Protein AF-B8LUZ5-F1 (afdb_monomer_lite)

Sequence (227 aa):
MQQPWCLMHSLAQWGSGDKDKSSMNMGIAVRMAGILRLHREETYSLPPDATTDKIVEAETARRTFWVLETEDNLHSSHASPVAFGADDITTLLPCEESDFAFGRIPSSRAALPGTKAAKLWPELTSLPSRSLFATLLQAHSLWGSVARKAWRADFCSEGPPPWDPDSTYAKMCQILTQWERDTPASHRWSVWNMRGHSAEQVHAAYLSVVMVTRLSHIVIRRVYLEE

Foldseek 3Di:
DPQVVLVVVLVVVVVVPPVVVSVVSLVVLLVVLVVLVLLAQVSLDDDPPDDLVSLLVSLSSNLSVLVSQLVLLVPDDPPDDRSDQLASRQRFFHAAPVCNVRSHDDPATAHAPSHNNCVVPVVRPLDLRYYLRSLLSNLSVLLSVLVNLLPDPCLQPPFDDCPPCPRPLVVSVVVLVVSQVSHHPLLHDDPVSLVVCVVVVNNVSSVSSVVSSVVSVVSSVVSVDDD

pLDDT: mean 84.51, std 15.33, range [32.69, 97.44]

Secondary structure (DSSP, 8-state):
--HHHHHHHHHHHHTTT-HHHHHHHHHHHHHHHHHTTTT-GGGG---TT--HHHHHHHHHHHHHHHHHHHHHHHH--TTS--SS-GGG--PPPP--HHHHHTTPPPS-----TTSHHHHH-GGGTT-TT--HHHHHHHHHHHHHHHHHHHT-THHHHSSPPTTSTTSHHHHHHHHHHHHHHHS-TTTS--HHHHHHHHHTT-HHHHHHHHHHHHHHHHHHHHTT---

Structure (mmCIF, N/CA/C/O backbone):
data_AF-B8LUZ5-F1
#
_entry.id   AF-B8LUZ5-F1
#
loop_
_atom_site.group_PDB
_atom_site.id
_atom_site.type_symbol
_atom_site.label_atom_id
_atom_site.label_alt_id
_atom_site.label_comp_id
_atom_site.label_asym_id
_atom_site.label_entity_id
_atom_site.label_seq_id
_atom_site.pdbx_PDB_ins_code
_atom_site.Cartn_x
_atom_site.Cartn_y
_atom_site.Cartn_z
_atom_site.occupancy
_atom_site.B_iso_or_equiv
_atom_site.auth_seq_id
_atom_site.auth_comp_id
_atom_site.auth_asym_id
_atom_site.auth_atom_id
_atom_site.pdbx_PDB_model_num
ATOM 1 N N . MET A 1 1 ? -6.664 11.359 20.933 1.00 36.72 1 MET A N 1
ATOM 2 C CA . MET A 1 1 ? -7.393 12.139 19.901 1.00 36.72 1 MET A CA 1
ATOM 3 C C . MET A 1 1 ? -6.504 13.103 19.074 1.00 36.72 1 MET A C 1
ATOM 5 O O . MET A 1 1 ? -7.043 13.984 18.423 1.00 36.72 1 MET A O 1
ATOM 9 N N . GLN A 1 2 ? -5.166 12.937 19.026 1.00 32.69 2 GLN A N 1
ATOM 10 C CA . GLN A 1 2 ? -4.247 13.853 18.304 1.00 32.69 2 GLN A CA 1
ATOM 11 C C . GLN A 1 2 ? -3.636 13.252 17.015 1.00 32.69 2 GLN A C 1
ATOM 13 O O . GLN A 1 2 ? -3.021 13.968 16.233 1.00 32.69 2 GLN A O 1
ATOM 18 N N . GLN A 1 3 ? -3.774 11.942 16.783 1.00 40.09 3 GLN A N 1
ATOM 19 C CA . GLN A 1 3 ? -3.023 11.234 15.733 1.00 40.09 3 GLN A CA 1
ATOM 20 C C . GLN A 1 3 ? -3.532 11.410 14.285 1.00 40.09 3 GLN A C 1
ATOM 22 O O . GLN A 1 3 ? -2.686 11.501 13.398 1.00 40.09 3 GLN A O 1
ATOM 27 N N . PRO A 1 4 ? -4.845 11.548 13.996 1.00 48.44 4 PRO A N 1
ATOM 28 C CA . PRO A 1 4 ? -5.310 11.723 12.611 1.00 48.44 4 PRO A CA 1
ATOM 29 C C . PRO A 1 4 ? -4.969 13.102 12.023 1.00 48.44 4 PRO A C 1
ATOM 31 O O . PRO A 1 4 ? -4.817 13.256 10.813 1.00 48.44 4 PRO A O 1
ATOM 34 N N . TRP A 1 5 ? -4.832 14.118 12.882 1.00 40.44 5 TRP A N 1
ATOM 35 C CA . TRP A 1 5 ? -4.661 15.510 12.463 1.00 40.44 5 TRP A CA 1
ATOM 36 C C . TRP A 1 5 ? -3.298 15.788 11.832 1.00 40.44 5 TRP A C 1
ATOM 38 O O . TRP A 1 5 ? -3.235 16.521 10.852 1.00 40.44 5 TRP A O 1
ATOM 48 N N . CYS A 1 6 ? -2.214 15.194 12.337 1.00 42.75 6 CYS A N 1
ATOM 49 C CA . CYS A 1 6 ? -0.875 15.435 11.789 1.00 42.75 6 CYS A CA 1
ATOM 50 C C . CYS A 1 6 ? -0.725 14.908 10.354 1.00 42.75 6 CYS A C 1
ATOM 52 O O . CYS A 1 6 ? -0.088 15.567 9.540 1.00 42.75 6 CYS A O 1
ATOM 54 N N . LEU A 1 7 ? -1.354 13.772 10.038 1.00 49.50 7 LEU A N 1
ATOM 55 C CA . LEU A 1 7 ? -1.340 13.173 8.700 1.00 49.50 7 LEU A CA 1
ATOM 56 C C . LEU A 1 7 ? -2.189 13.948 7.694 1.00 49.50 7 LEU A C 1
ATOM 58 O O . LEU A 1 7 ? -1.768 14.201 6.570 1.00 49.50 7 LEU A O 1
ATOM 62 N N . MET A 1 8 ? -3.393 14.352 8.099 1.00 48.47 8 MET A N 1
ATOM 63 C CA . MET A 1 8 ? -4.262 15.132 7.224 1.00 48.47 8 MET A CA 1
ATOM 64 C C . MET A 1 8 ? -3.676 16.532 6.981 1.00 48.47 8 MET A C 1
ATOM 66 O O . MET A 1 8 ? -3.788 17.067 5.883 1.00 48.47 8 MET A O 1
ATOM 70 N N . HIS A 1 9 ? -2.978 17.094 7.973 1.00 41.16 9 HIS A N 1
ATOM 71 C CA . HIS A 1 9 ? -2.262 18.360 7.846 1.00 41.16 9 HIS A CA 1
ATOM 72 C C . HIS A 1 9 ? -1.008 18.234 6.961 1.00 41.16 9 HIS A C 1
ATOM 74 O O . HIS A 1 9 ? -0.769 19.124 6.148 1.00 41.16 9 HIS A O 1
ATOM 80 N N . SER A 1 10 ? -0.234 17.144 7.048 1.00 44.72 10 SER A N 1
ATOM 81 C CA . SER A 1 10 ? 0.933 16.933 6.175 1.00 44.72 10 SER A CA 1
ATOM 82 C C . SER A 1 10 ? 0.535 16.683 4.715 1.00 44.72 10 SER A C 1
ATOM 84 O O . SER A 1 10 ? 1.142 17.270 3.819 1.00 44.72 10 SER A O 1
ATOM 86 N N . LEU A 1 11 ? -0.529 15.908 4.470 1.00 48.84 11 LEU A N 1
ATOM 87 C CA . LEU A 1 11 ? -1.098 15.694 3.131 1.00 48.84 11 LEU A CA 1
ATOM 88 C C . LEU A 1 11 ? -1.734 16.975 2.558 1.00 48.84 11 LEU A C 1
ATOM 90 O O . LEU A 1 11 ? -1.553 17.281 1.380 1.00 48.84 11 LEU A O 1
ATOM 94 N N . ALA A 1 12 ? -2.427 17.773 3.380 1.00 51.03 12 ALA A N 1
ATOM 95 C CA . ALA A 1 12 ? -2.984 19.059 2.950 1.00 51.03 12 ALA A CA 1
ATOM 96 C C . ALA A 1 12 ? -1.893 20.100 2.636 1.00 51.03 12 ALA A C 1
ATOM 98 O O . ALA A 1 12 ? -2.014 20.852 1.670 1.00 51.03 12 ALA A O 1
ATOM 99 N N . GLN A 1 13 ? -0.802 20.125 3.410 1.00 48.28 13 GLN A N 1
ATOM 100 C CA . GLN A 1 13 ? 0.350 20.990 3.138 1.00 48.28 13 GLN A CA 1
ATOM 101 C C . GLN A 1 13 ? 1.126 20.559 1.889 1.00 48.28 13 GLN A C 1
ATOM 103 O O . GLN A 1 13 ? 1.643 21.418 1.177 1.00 48.28 13 GLN A O 1
ATOM 108 N N . TRP A 1 14 ? 1.161 19.265 1.565 1.00 44.88 14 TRP A N 1
ATOM 109 C CA . TRP A 1 14 ? 1.764 18.770 0.324 1.00 44.88 14 TRP A CA 1
ATOM 110 C C . TRP A 1 14 ? 1.067 19.339 -0.924 1.00 44.88 14 TRP A C 1
ATOM 112 O O . TRP A 1 14 ? 1.736 19.774 -1.862 1.00 44.88 14 TRP A O 1
ATOM 122 N N . GLY A 1 15 ? -0.262 19.488 -0.883 1.00 50.34 15 GLY A N 1
ATOM 123 C CA . GLY A 1 15 ? -1.032 20.168 -1.932 1.00 50.34 15 GLY A CA 1
ATOM 124 C C . GLY A 1 15 ? -0.708 21.661 -2.108 1.00 50.34 15 GLY A C 1
ATOM 125 O O . GLY A 1 15 ? -1.009 22.225 -3.157 1.00 50.34 15 GLY A O 1
ATOM 126 N N . SER A 1 16 ? -0.071 22.302 -1.117 1.00 52.81 16 SER A N 1
ATOM 127 C CA . SER A 1 16 ? 0.283 23.733 -1.150 1.00 52.81 16 SER A CA 1
ATOM 128 C C . SER A 1 16 ? 1.673 24.054 -1.723 1.00 52.81 16 SER A C 1
ATOM 130 O O . SER A 1 16 ? 2.003 25.227 -1.874 1.00 52.81 16 SER A O 1
ATOM 132 N N . GLY A 1 17 ? 2.478 23.046 -2.090 1.00 54.00 17 GLY A N 1
ATOM 133 C CA . GLY A 1 17 ? 3.734 23.247 -2.832 1.00 54.00 17 GLY A CA 1
ATOM 134 C C . GLY A 1 17 ? 4.985 23.583 -2.004 1.00 54.00 17 GLY A C 1
ATOM 135 O O . GLY A 1 17 ? 6.039 23.829 -2.590 1.00 54.00 17 GLY A O 1
ATOM 136 N N . ASP A 1 18 ? 4.922 23.547 -0.669 1.00 65.06 18 ASP A N 1
ATOM 137 C CA . ASP A 1 18 ? 6.079 23.778 0.213 1.00 65.06 18 ASP A CA 1
ATOM 138 C C . ASP A 1 18 ? 6.797 22.451 0.538 1.00 65.06 18 ASP A C 1
ATOM 140 O O . ASP A 1 18 ? 6.554 21.799 1.561 1.00 65.06 18 ASP A O 1
ATOM 144 N N . LYS A 1 19 ? 7.644 22.009 -0.401 1.00 66.75 19 LYS A N 1
ATOM 145 C CA . LYS A 1 19 ? 8.316 20.695 -0.367 1.00 66.75 19 LYS A CA 1
ATOM 146 C C . LYS A 1 19 ? 9.207 20.506 0.866 1.00 66.75 19 LYS A C 1
ATOM 148 O O . LYS A 1 19 ? 9.240 19.407 1.418 1.00 66.75 19 LYS A O 1
ATOM 153 N N . ASP A 1 20 ? 9.876 21.560 1.327 1.00 70.69 20 ASP A N 1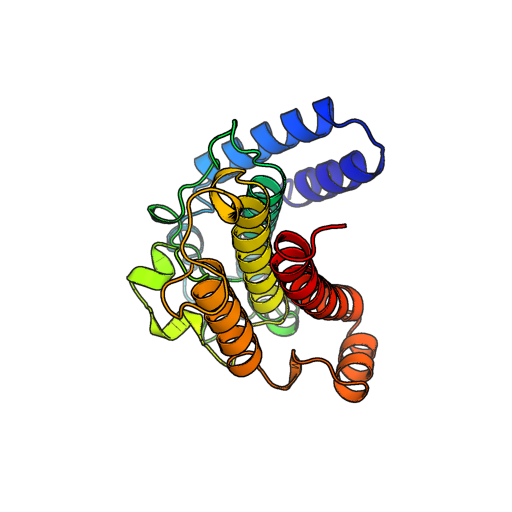
ATOM 154 C CA . ASP A 1 20 ? 10.823 21.477 2.445 1.00 70.69 20 ASP A CA 1
ATOM 155 C C . ASP A 1 20 ? 10.097 21.289 3.782 1.00 70.69 20 ASP A C 1
ATOM 157 O O . ASP A 1 20 ? 10.459 20.418 4.579 1.00 70.69 20 ASP A O 1
ATOM 161 N N . LYS A 1 21 ? 9.010 22.039 4.014 1.00 72.38 21 LYS A N 1
ATOM 162 C CA . LYS A 1 21 ? 8.180 21.856 5.217 1.00 72.38 21 LYS A CA 1
ATOM 163 C C . LYS A 1 21 ? 7.475 20.506 5.226 1.00 72.38 21 LYS A C 1
ATOM 165 O O . LYS A 1 21 ? 7.407 19.865 6.274 1.00 72.38 21 LYS A O 1
ATOM 170 N N . SER A 1 22 ? 6.974 20.068 4.071 1.00 70.25 22 SER A N 1
ATOM 171 C CA . SER A 1 22 ? 6.341 18.755 3.923 1.00 70.25 22 SER A CA 1
ATOM 172 C C . SER A 1 22 ? 7.321 17.624 4.263 1.00 70.25 22 SER A C 1
ATOM 174 O O . SER A 1 22 ? 6.986 16.751 5.064 1.00 70.25 22 SER A O 1
ATOM 176 N N . SER A 1 23 ? 8.560 17.701 3.764 1.00 74.75 23 SER A N 1
ATOM 177 C CA . SER A 1 23 ? 9.625 16.735 4.065 1.00 74.75 23 SER A CA 1
ATOM 178 C C . SER A 1 23 ? 9.981 16.694 5.558 1.00 74.75 23 SER A C 1
ATOM 180 O O . SER A 1 23 ? 10.023 15.623 6.165 1.00 74.75 23 SER A O 1
ATOM 182 N N . MET A 1 24 ? 10.146 17.856 6.201 1.00 81.12 24 MET A N 1
ATOM 183 C CA . MET A 1 24 ? 10.424 17.925 7.641 1.00 81.12 24 MET A CA 1
ATOM 184 C C . MET A 1 24 ? 9.283 17.327 8.480 1.00 81.12 24 MET A C 1
ATOM 186 O O . MET A 1 24 ? 9.530 16.541 9.398 1.00 81.12 24 MET A O 1
ATOM 190 N N . ASN A 1 25 ? 8.032 17.664 8.154 1.00 80.06 25 ASN A N 1
ATOM 191 C CA . ASN A 1 25 ? 6.859 17.141 8.855 1.00 80.06 25 ASN A CA 1
ATOM 192 C C . ASN A 1 25 ? 6.706 15.627 8.660 1.00 80.06 25 ASN A C 1
ATOM 194 O O . ASN A 1 25 ? 6.363 14.926 9.615 1.00 80.06 25 ASN A O 1
ATOM 198 N N . MET A 1 26 ? 7.022 15.115 7.466 1.00 82.81 26 MET A N 1
ATOM 199 C CA . MET A 1 26 ? 7.084 13.677 7.207 1.00 82.81 26 MET A CA 1
ATOM 200 C C . MET A 1 26 ? 8.129 13.003 8.104 1.00 82.81 26 MET A C 1
ATOM 202 O O . MET A 1 26 ? 7.809 12.033 8.788 1.00 82.81 26 MET A O 1
ATOM 206 N N . GLY A 1 27 ? 9.338 13.567 8.201 1.00 84.06 27 GLY A N 1
ATOM 207 C CA . GLY A 1 27 ? 10.393 13.049 9.078 1.00 84.06 27 GLY A CA 1
ATOM 208 C C . GLY A 1 27 ? 9.975 12.967 10.553 1.00 84.06 27 GLY A C 1
ATOM 209 O O . GLY A 1 27 ? 10.245 11.968 11.226 1.00 84.06 27 GLY A O 1
ATOM 210 N N . ILE A 1 28 ? 9.254 13.976 11.058 1.00 86.81 28 ILE A N 1
ATOM 211 C CA . ILE A 1 28 ? 8.700 13.966 12.424 1.00 86.81 28 ILE A CA 1
ATOM 212 C C . ILE A 1 28 ? 7.657 12.851 12.579 1.00 86.81 28 ILE A C 1
ATOM 214 O O . ILE A 1 28 ? 7.726 12.073 13.535 1.00 86.81 28 ILE A O 1
ATOM 218 N N . ALA A 1 29 ? 6.708 12.749 11.645 1.00 86.50 29 ALA A N 1
ATOM 219 C CA . ALA A 1 29 ? 5.634 11.759 11.699 1.00 86.50 29 ALA A CA 1
ATOM 220 C C . ALA A 1 29 ? 6.173 10.320 11.649 1.00 86.50 29 ALA A C 1
ATOM 222 O O . ALA A 1 29 ? 5.778 9.471 12.450 1.00 86.50 29 ALA A O 1
ATOM 223 N N . VAL A 1 30 ? 7.143 10.068 10.773 1.00 88.31 30 VAL A N 1
ATOM 224 C CA . VAL A 1 30 ? 7.863 8.798 10.664 1.00 88.31 30 VAL A CA 1
ATOM 225 C C . VAL A 1 30 ? 8.588 8.458 11.969 1.00 88.31 30 VAL A C 1
ATOM 227 O O . VAL A 1 30 ? 8.460 7.345 12.489 1.00 88.31 30 VAL A O 1
ATOM 230 N N . ARG A 1 31 ? 9.303 9.422 12.568 1.00 89.94 31 ARG A N 1
ATOM 231 C CA . ARG A 1 31 ? 9.991 9.203 13.849 1.00 89.94 31 ARG A CA 1
ATOM 232 C C . ARG A 1 31 ? 9.007 8.874 14.971 1.00 89.94 31 ARG A C 1
ATOM 234 O O . ARG A 1 31 ? 9.272 7.966 15.762 1.00 89.94 31 ARG A O 1
ATOM 241 N N . MET A 1 32 ? 7.870 9.566 15.023 1.00 92.25 32 MET A N 1
ATOM 242 C CA . MET A 1 32 ? 6.788 9.273 15.965 1.00 92.25 32 MET A CA 1
ATOM 243 C C . MET A 1 32 ? 6.225 7.863 15.766 1.00 92.25 32 MET A C 1
ATOM 245 O O . MET A 1 32 ? 6.081 7.131 16.744 1.00 92.25 32 MET A O 1
ATOM 249 N N . ALA A 1 33 ? 5.964 7.448 14.523 1.00 92.25 33 ALA A N 1
ATOM 250 C CA . ALA A 1 33 ? 5.490 6.099 14.212 1.00 92.25 33 ALA A CA 1
ATOM 251 C C . ALA A 1 33 ? 6.482 5.016 14.676 1.00 92.25 33 ALA A C 1
ATOM 253 O O . ALA A 1 33 ? 6.072 3.963 15.172 1.00 92.25 33 ALA A O 1
ATOM 254 N N . GLY A 1 34 ? 7.787 5.292 14.585 1.00 91.19 34 GLY A N 1
ATOM 255 C CA . GLY A 1 34 ? 8.841 4.425 15.112 1.00 91.19 34 GLY A CA 1
ATOM 256 C C . GLY A 1 34 ? 8.815 4.309 16.638 1.00 91.19 34 GLY A C 1
ATOM 257 O O . GLY A 1 34 ? 8.857 3.197 17.164 1.00 91.19 34 GLY A O 1
ATOM 258 N N . ILE A 1 35 ? 8.681 5.436 17.349 1.00 92.19 35 ILE A N 1
ATOM 259 C CA . ILE A 1 35 ? 8.573 5.477 18.822 1.00 92.19 35 ILE A CA 1
ATOM 260 C C . ILE A 1 35 ? 7.326 4.723 19.300 1.00 92.19 35 ILE A C 1
ATOM 262 O O . ILE A 1 35 ? 7.399 3.948 20.251 1.00 92.19 35 ILE A O 1
ATOM 266 N N . LEU A 1 36 ? 6.204 4.905 18.603 1.00 93.00 36 LEU A N 1
ATOM 267 C CA . LEU A 1 36 ? 4.936 4.224 18.869 1.00 93.00 36 LEU A CA 1
ATOM 268 C C . LEU A 1 36 ? 4.912 2.766 18.386 1.00 93.00 36 LEU A C 1
ATOM 270 O O . LEU A 1 36 ? 3.929 2.070 18.612 1.00 93.00 36 LEU A O 1
ATOM 274 N N . ARG A 1 37 ? 5.981 2.295 17.727 1.00 95.06 37 ARG A N 1
ATOM 275 C CA . ARG A 1 37 ? 6.119 0.934 17.185 1.00 95.06 37 ARG A CA 1
ATOM 276 C C . ARG A 1 37 ? 4.979 0.523 16.248 1.00 95.06 37 ARG A C 1
ATOM 278 O O . ARG A 1 37 ? 4.605 -0.646 16.205 1.00 95.06 37 ARG A O 1
ATOM 285 N N . LEU A 1 38 ? 4.467 1.457 15.448 1.00 95.44 38 LEU A N 1
ATOM 286 C CA . LEU A 1 38 ? 3.366 1.181 14.512 1.00 95.44 38 LEU A CA 1
ATOM 287 C C . LEU A 1 38 ? 3.756 0.211 13.375 1.00 95.44 38 LEU A C 1
ATOM 289 O O . LEU A 1 38 ? 2.902 -0.391 12.739 1.00 95.44 38 LEU A O 1
ATOM 293 N N . HIS A 1 39 ? 5.054 0.003 13.146 1.00 95.38 39 HIS A N 1
ATOM 294 C CA . HIS A 1 39 ? 5.583 -1.002 12.214 1.00 95.38 39 HIS A CA 1
ATOM 295 C C . HIS A 1 39 ? 5.500 -2.448 12.743 1.00 95.38 39 HIS A C 1
ATOM 297 O O . HIS A 1 39 ? 5.849 -3.383 12.015 1.00 95.38 39 HIS A O 1
ATOM 303 N N . ARG A 1 40 ? 5.068 -2.646 14.000 1.00 96.00 40 ARG A N 1
ATOM 304 C CA . ARG A 1 40 ? 4.940 -3.965 14.627 1.00 96.00 40 ARG A CA 1
ATOM 305 C C . ARG A 1 40 ? 3.485 -4.380 14.785 1.00 96.00 40 ARG A C 1
ATOM 307 O O . ARG A 1 40 ? 2.710 -3.662 15.411 1.00 96.00 40 ARG A O 1
ATOM 314 N N . GLU A 1 41 ? 3.157 -5.594 14.343 1.00 95.75 41 GLU A N 1
ATOM 315 C CA . GLU A 1 41 ? 1.806 -6.158 14.498 1.00 95.75 41 GLU A CA 1
ATOM 316 C C . GLU A 1 41 ? 1.390 -6.285 15.970 1.00 95.75 41 GLU A C 1
ATOM 318 O O . GLU A 1 41 ? 0.234 -6.063 16.317 1.00 95.75 41 GLU A O 1
ATOM 323 N N . GLU A 1 42 ? 2.360 -6.567 16.844 1.00 94.56 42 GLU A N 1
ATOM 324 C CA . GLU A 1 42 ? 2.200 -6.700 18.297 1.00 94.56 42 GLU A CA 1
ATOM 325 C C . GLU A 1 42 ? 1.463 -5.500 18.915 1.00 94.56 42 GLU A C 1
ATOM 327 O O . GLU A 1 42 ? 0.636 -5.671 19.810 1.00 94.56 42 GLU A O 1
ATOM 332 N N . THR A 1 43 ? 1.727 -4.297 18.396 1.00 93.69 43 THR A N 1
ATOM 333 C CA . THR A 1 43 ? 1.161 -3.020 18.852 1.00 93.69 43 THR A CA 1
ATOM 334 C C . THR A 1 43 ? -0.358 -2.957 18.690 1.00 93.69 43 THR A C 1
ATOM 336 O O . THR A 1 43 ? -1.023 -2.221 19.415 1.00 93.69 43 THR A O 1
ATOM 339 N N . TYR A 1 44 ? -0.921 -3.743 17.771 1.00 94.31 44 TYR A N 1
ATOM 340 C CA . TYR A 1 44 ? -2.354 -3.780 17.478 1.00 94.31 44 TYR A CA 1
ATOM 341 C C . TYR A 1 44 ? -3.081 -4.929 18.185 1.00 94.31 44 TYR A C 1
ATOM 343 O O . TYR A 1 44 ? -4.255 -5.175 17.903 1.00 94.31 44 TYR A O 1
ATOM 351 N N . SER A 1 45 ? -2.401 -5.639 19.089 1.00 92.06 45 SER A N 1
ATOM 352 C CA . SER A 1 45 ? -3.000 -6.730 19.856 1.00 92.06 45 SER A CA 1
ATOM 353 C C . SER A 1 45 ? -3.977 -6.158 20.876 1.00 92.06 45 SER A C 1
ATOM 355 O O . SER A 1 45 ? -3.584 -5.501 21.840 1.00 92.06 45 SER A O 1
ATOM 357 N N . LEU A 1 46 ? -5.263 -6.407 20.655 1.00 91.00 46 LEU A N 1
ATOM 358 C CA . LEU A 1 46 ? -6.337 -5.971 21.536 1.00 91.00 46 LEU A CA 1
ATOM 359 C C . LEU A 1 46 ? -6.844 -7.146 22.379 1.00 91.00 46 LEU A C 1
ATOM 361 O O . LEU A 1 46 ? -6.840 -8.285 21.904 1.00 91.00 46 LEU A O 1
ATOM 365 N N . PRO A 1 47 ? -7.287 -6.896 23.623 1.00 90.12 47 PRO A N 1
ATOM 366 C CA . PRO A 1 47 ? -7.916 -7.933 24.424 1.00 90.12 47 PRO A CA 1
ATOM 367 C C . PRO A 1 47 ? -9.267 -8.352 23.804 1.00 90.12 47 PRO A C 1
ATOM 369 O O . PRO A 1 47 ? -9.877 -7.562 23.077 1.00 90.12 47 PRO A O 1
ATOM 372 N N . PRO A 1 48 ? -9.759 -9.575 24.078 1.00 85.00 48 PRO A N 1
ATOM 373 C CA . PRO A 1 48 ? -10.988 -10.094 23.465 1.00 85.00 48 PRO A CA 1
ATOM 374 C C . PRO A 1 48 ? -12.249 -9.261 23.749 1.00 85.00 48 PRO A C 1
ATOM 376 O O . PRO A 1 48 ? -13.215 -9.334 22.998 1.00 85.00 48 PRO A O 1
ATOM 379 N N . ASP A 1 49 ? -12.239 -8.481 24.828 1.00 89.19 49 ASP A N 1
ATOM 380 C CA . ASP A 1 49 ? -13.314 -7.602 25.296 1.00 89.19 49 ASP A CA 1
ATOM 381 C C . ASP A 1 49 ? -13.092 -6.125 24.918 1.00 89.19 49 ASP A C 1
ATOM 383 O O . ASP A 1 49 ? -13.717 -5.226 25.486 1.00 89.19 49 ASP A O 1
ATOM 387 N N . ALA A 1 50 ? -12.185 -5.847 23.975 1.00 90.88 50 ALA A N 1
ATOM 388 C CA . ALA A 1 50 ? -11.907 -4.489 23.535 1.00 90.88 50 ALA A CA 1
ATOM 389 C C . ALA A 1 50 ? -13.171 -3.789 23.015 1.00 90.88 50 ALA A C 1
ATOM 391 O O . ALA A 1 50 ? -13.939 -4.330 22.219 1.00 90.88 50 ALA A O 1
ATOM 392 N N . THR A 1 51 ? -13.359 -2.542 23.446 1.00 94.50 51 THR A N 1
ATOM 393 C CA . THR A 1 51 ? -14.455 -1.699 22.972 1.00 94.50 51 THR A CA 1
ATOM 394 C C . THR A 1 51 ? -14.283 -1.364 21.492 1.00 94.50 51 THR A C 1
ATOM 396 O O . THR A 1 51 ? -13.161 -1.273 20.989 1.00 94.50 51 THR A O 1
ATOM 399 N N . THR A 1 52 ? -15.398 -1.106 20.805 1.00 94.12 52 THR A N 1
ATOM 400 C CA . THR A 1 52 ? -15.417 -0.666 19.400 1.00 94.12 52 THR A CA 1
ATOM 401 C C . THR A 1 52 ? -14.479 0.520 19.163 1.00 94.12 52 THR A C 1
ATOM 403 O O . THR A 1 52 ? -13.704 0.499 18.212 1.00 94.12 52 THR A O 1
ATOM 406 N N . ASP A 1 53 ? -14.449 1.496 20.077 1.00 93.38 53 ASP A N 1
ATOM 407 C CA . ASP A 1 53 ? -13.557 2.660 19.984 1.00 93.38 53 ASP A CA 1
ATOM 408 C C . ASP A 1 53 ? -12.073 2.274 19.948 1.00 93.38 53 ASP A C 1
ATOM 410 O O . ASP A 1 53 ? -11.309 2.825 19.158 1.00 93.38 53 ASP A O 1
ATOM 414 N N . LYS A 1 54 ? -11.656 1.290 20.758 1.00 93.62 54 LYS A N 1
ATOM 415 C CA . LYS A 1 54 ? -10.267 0.804 20.768 1.00 93.62 54 LYS A CA 1
ATOM 416 C C . LYS A 1 54 ? -9.918 0.058 19.484 1.00 93.62 54 LYS A C 1
ATOM 418 O O . LYS A 1 54 ? -8.795 0.173 19.001 1.00 93.62 54 LYS A O 1
ATOM 423 N N . ILE A 1 55 ? -10.871 -0.689 18.923 1.00 94.75 55 ILE A N 1
ATOM 424 C CA . ILE A 1 55 ? -10.700 -1.385 17.640 1.00 94.75 55 ILE A CA 1
ATOM 425 C C . ILE A 1 55 ? -10.505 -0.363 16.514 1.00 94.75 55 ILE A C 1
ATOM 427 O O . ILE A 1 55 ? -9.562 -0.479 15.729 1.00 94.75 55 ILE A O 1
ATOM 431 N N . VAL A 1 56 ? -11.344 0.674 16.481 1.00 94.69 56 VAL A N 1
ATOM 432 C CA . VAL A 1 56 ? -11.245 1.772 15.510 1.00 94.69 56 VAL A CA 1
ATOM 433 C C . VAL A 1 56 ? -9.942 2.552 15.689 1.00 94.69 56 VAL A C 1
ATOM 435 O O . VAL A 1 56 ? -9.290 2.879 14.699 1.00 94.69 56 VAL A O 1
ATOM 438 N N . GLU A 1 57 ? -9.511 2.823 16.922 1.00 93.88 57 GLU A N 1
ATOM 439 C CA . GLU A 1 57 ? -8.245 3.514 17.195 1.00 93.88 57 GLU A CA 1
ATOM 440 C C . GLU A 1 57 ? -7.033 2.696 16.722 1.00 93.88 57 GLU A C 1
ATOM 442 O O . GLU A 1 57 ? -6.153 3.236 16.044 1.00 93.88 57 GLU A O 1
ATOM 447 N N . ALA A 1 58 ? -7.014 1.388 16.993 1.00 95.25 58 ALA A N 1
ATOM 448 C CA . ALA A 1 58 ? -5.961 0.494 16.519 1.00 95.25 58 ALA A CA 1
ATOM 449 C C . ALA A 1 58 ? -5.903 0.446 14.982 1.00 95.25 58 ALA A C 1
ATOM 451 O O . ALA A 1 58 ? -4.824 0.551 14.395 1.00 95.25 58 ALA A O 1
ATOM 452 N N . GLU A 1 59 ? -7.053 0.351 14.311 1.00 95.69 59 GLU A N 1
ATOM 453 C CA . GLU A 1 59 ? -7.109 0.376 12.846 1.00 95.69 59 GLU A CA 1
ATOM 454 C C . GLU A 1 59 ? -6.711 1.746 12.278 1.00 95.69 59 GLU A C 1
ATOM 456 O O . GLU A 1 59 ? -6.001 1.819 11.275 1.00 95.69 59 GLU A O 1
ATOM 461 N N . THR A 1 60 ? -7.078 2.838 12.949 1.00 95.19 60 THR A N 1
ATOM 462 C CA . THR A 1 60 ? -6.663 4.198 12.575 1.00 95.19 60 THR A CA 1
ATOM 463 C C . THR A 1 60 ? -5.143 4.336 12.626 1.00 95.19 60 THR A C 1
ATOM 465 O O . THR A 1 60 ? -4.537 4.857 11.687 1.00 95.19 60 THR A O 1
ATOM 468 N N . ALA A 1 61 ? -4.504 3.820 13.678 1.00 95.00 61 ALA A N 1
ATOM 469 C CA . ALA A 1 61 ? -3.049 3.790 13.802 1.00 95.00 61 ALA A CA 1
ATOM 470 C C . ALA A 1 61 ? -2.384 2.883 12.746 1.00 95.00 61 ALA A C 1
ATOM 472 O O . ALA A 1 61 ? -1.313 3.216 12.236 1.00 95.00 61 ALA A O 1
ATOM 473 N N . ARG A 1 62 ? -3.013 1.762 12.370 1.00 96.94 62 ARG A N 1
ATOM 474 C CA . ARG A 1 62 ? -2.532 0.868 11.298 1.00 96.94 62 ARG A CA 1
ATOM 475 C C . ARG A 1 62 ? -2.577 1.544 9.931 1.00 96.94 62 ARG A C 1
ATOM 477 O O . ARG A 1 62 ? -1.584 1.541 9.208 1.00 96.94 62 ARG A O 1
ATOM 484 N N . ARG A 1 63 ? -3.710 2.160 9.588 1.00 96.06 63 ARG A N 1
ATOM 485 C CA . ARG A 1 63 ? -3.887 2.934 8.349 1.00 96.06 63 ARG A CA 1
ATOM 486 C C . ARG A 1 63 ? -2.904 4.104 8.292 1.00 96.06 63 ARG A C 1
ATOM 488 O O . ARG A 1 63 ? -2.265 4.312 7.268 1.00 96.06 63 ARG A O 1
ATOM 495 N N . THR A 1 64 ? -2.718 4.795 9.417 1.00 93.62 64 THR A N 1
ATOM 496 C CA . THR A 1 64 ? -1.732 5.875 9.585 1.00 93.62 64 THR A CA 1
ATOM 497 C C . THR A 1 64 ? -0.319 5.412 9.242 1.00 93.62 64 THR A C 1
ATOM 499 O O . THR A 1 64 ? 0.359 6.058 8.448 1.00 93.62 64 THR A O 1
ATOM 502 N N . PHE A 1 65 ? 0.116 4.277 9.792 1.00 95.38 65 PHE A N 1
ATOM 503 C CA . PHE A 1 65 ? 1.430 3.717 9.489 1.00 95.38 65 PHE A CA 1
ATOM 504 C C . PHE A 1 65 ? 1.611 3.419 8.000 1.00 95.38 65 PHE A C 1
ATOM 506 O O . PHE A 1 65 ? 2.615 3.819 7.423 1.00 95.38 65 PHE A O 1
ATOM 513 N N . TRP A 1 66 ? 0.633 2.767 7.370 1.00 95.00 66 TRP A N 1
ATOM 514 C CA . TRP A 1 66 ? 0.733 2.407 5.957 1.00 95.00 66 TRP A CA 1
ATOM 515 C C . TRP A 1 66 ? 0.726 3.608 5.013 1.00 95.00 66 TRP A C 1
ATOM 517 O O . TRP A 1 66 ? 1.425 3.582 4.003 1.00 95.00 66 TRP A O 1
ATOM 527 N N . VAL A 1 67 ? -0.008 4.672 5.352 1.00 92.00 67 VAL A N 1
ATOM 528 C CA . VAL A 1 67 ? 0.066 5.943 4.616 1.00 92.00 67 VAL A CA 1
ATOM 529 C C . VAL A 1 67 ? 1.462 6.549 4.749 1.00 92.00 67 VAL A C 1
ATOM 531 O O . VAL A 1 67 ? 2.050 6.916 3.739 1.00 92.00 67 VAL A O 1
ATOM 534 N N . LEU A 1 68 ? 2.024 6.601 5.963 1.00 90.25 68 LEU A N 1
ATOM 535 C CA . LEU A 1 68 ? 3.383 7.112 6.173 1.00 90.25 68 LEU A CA 1
ATOM 536 C C . LEU A 1 68 ? 4.428 6.295 5.410 1.00 90.25 68 LEU A C 1
ATOM 538 O O . LEU A 1 68 ? 5.286 6.880 4.763 1.00 90.25 68 LEU A O 1
ATOM 542 N N . GLU A 1 69 ? 4.352 4.963 5.463 1.00 90.12 69 GLU A N 1
ATOM 543 C CA . GLU A 1 69 ? 5.286 4.090 4.747 1.00 90.12 69 GLU A CA 1
ATOM 544 C C . GLU A 1 69 ? 5.172 4.277 3.234 1.00 90.12 69 GLU A C 1
ATOM 546 O O . GLU A 1 69 ? 6.192 4.440 2.573 1.00 90.12 69 GLU A O 1
ATOM 551 N N . THR A 1 70 ? 3.955 4.338 2.686 1.00 87.75 70 THR A N 1
ATOM 552 C CA . THR A 1 70 ? 3.760 4.533 1.243 1.00 87.75 70 THR A CA 1
ATOM 553 C C . THR A 1 70 ? 4.296 5.885 0.783 1.00 87.75 70 THR A C 1
ATOM 555 O O . THR A 1 70 ? 5.012 5.950 -0.215 1.00 87.75 70 THR A O 1
ATOM 558 N N . GLU A 1 71 ? 3.993 6.958 1.512 1.00 83.94 71 GLU A N 1
ATOM 559 C CA . GLU A 1 71 ? 4.481 8.297 1.182 1.00 83.94 71 GLU A CA 1
ATOM 560 C C . GLU A 1 71 ? 6.008 8.391 1.300 1.00 83.94 71 GLU A C 1
ATOM 562 O O . GLU A 1 71 ? 6.656 8.909 0.389 1.00 83.94 71 GLU A O 1
ATOM 567 N N . ASP A 1 72 ? 6.600 7.836 2.362 1.00 81.00 72 ASP A N 1
ATOM 568 C CA . ASP A 1 72 ? 8.056 7.775 2.540 1.00 81.00 72 ASP A CA 1
ATOM 569 C C . ASP A 1 72 ? 8.720 7.003 1.388 1.00 81.00 72 ASP A C 1
ATOM 571 O O . ASP A 1 72 ? 9.717 7.445 0.819 1.00 81.00 72 ASP A O 1
ATOM 575 N N . ASN A 1 73 ? 8.121 5.891 0.958 1.00 79.81 73 ASN A N 1
ATOM 576 C CA . ASN A 1 73 ? 8.622 5.034 -0.116 1.00 79.81 73 ASN A CA 1
ATOM 577 C C . ASN A 1 73 ? 8.497 5.684 -1.513 1.00 79.81 73 ASN A C 1
ATOM 579 O O . ASN A 1 73 ? 9.333 5.434 -2.385 1.00 79.81 73 ASN A O 1
ATOM 583 N N . LEU A 1 74 ? 7.487 6.540 -1.726 1.00 74.31 74 LEU A N 1
ATOM 584 C CA . LEU A 1 74 ? 7.316 7.336 -2.950 1.00 74.31 74 LEU A CA 1
ATOM 585 C C . LEU A 1 74 ? 8.283 8.526 -3.025 1.00 74.31 74 LEU A C 1
ATOM 587 O O . LEU A 1 74 ? 8.730 8.877 -4.118 1.00 74.31 74 LEU A O 1
ATOM 591 N N . HIS A 1 75 ? 8.603 9.142 -1.885 1.00 70.00 75 HIS A N 1
ATOM 592 C CA . HIS A 1 75 ? 9.482 10.312 -1.807 1.00 70.00 75 HIS A CA 1
ATOM 593 C C . HIS A 1 75 ? 10.962 9.953 -1.632 1.00 70.00 75 HIS A C 1
ATOM 595 O O . HIS A 1 75 ? 11.832 10.769 -1.950 1.00 70.00 75 HIS A O 1
ATOM 601 N N . SER A 1 76 ? 11.265 8.739 -1.164 1.00 61.72 76 SER A N 1
ATOM 602 C CA . SER A 1 76 ? 12.630 8.231 -1.045 1.00 61.72 76 SER A CA 1
ATOM 603 C C . SER A 1 76 ? 13.284 8.124 -2.425 1.00 61.72 76 SER A C 1
ATOM 605 O O . SER A 1 76 ? 13.129 7.144 -3.155 1.00 61.72 76 SER A O 1
ATOM 607 N N . SER A 1 77 ? 14.041 9.161 -2.786 1.00 55.12 77 SER A N 1
ATOM 608 C CA . SER A 1 77 ? 14.999 9.124 -3.891 1.00 55.12 77 SER A CA 1
ATOM 609 C C . SER A 1 77 ? 16.206 8.265 -3.502 1.00 55.12 77 SER A C 1
ATOM 611 O O . SER A 1 77 ? 16.452 8.028 -2.322 1.00 55.12 77 SER A O 1
ATOM 613 N N . HIS A 1 78 ? 17.008 7.841 -4.482 1.00 53.53 78 HIS A N 1
ATOM 614 C CA . HIS A 1 78 ? 18.206 7.004 -4.307 1.00 53.53 78 HIS A CA 1
ATOM 615 C C . HIS A 1 78 ? 19.185 7.472 -3.206 1.00 53.53 78 HIS A C 1
ATOM 617 O O . HIS A 1 78 ? 20.010 6.679 -2.761 1.00 53.53 78 HIS A O 1
ATOM 623 N N . ALA A 1 79 ? 19.105 8.735 -2.776 1.00 47.94 79 ALA A N 1
ATOM 624 C CA . ALA A 1 79 ? 19.957 9.345 -1.760 1.00 47.94 79 ALA A CA 1
ATOM 625 C C . ALA A 1 79 ? 19.409 9.293 -0.316 1.00 47.94 79 ALA A C 1
ATOM 627 O O . ALA A 1 79 ? 20.161 9.611 0.603 1.00 47.94 79 ALA A O 1
ATOM 628 N N . SER A 1 80 ? 18.144 8.913 -0.089 1.00 58.62 80 SER A N 1
ATOM 629 C CA . SER A 1 80 ? 17.559 8.838 1.260 1.00 58.62 80 SER A CA 1
ATOM 630 C C . SER A 1 80 ? 17.165 7.401 1.602 1.00 58.62 80 SER A C 1
ATOM 632 O O . SER A 1 80 ? 16.424 6.782 0.835 1.00 58.62 80 SER A O 1
ATOM 634 N N . PRO A 1 81 ? 17.638 6.839 2.728 1.00 62.44 81 PRO A N 1
ATOM 635 C CA . PRO A 1 81 ? 17.176 5.536 3.180 1.00 62.44 81 PRO A CA 1
ATOM 636 C C . PRO A 1 81 ? 15.695 5.608 3.571 1.00 62.44 81 PRO A C 1
ATOM 638 O O . PRO A 1 81 ? 15.268 6.573 4.203 1.00 62.44 81 PRO A O 1
ATOM 641 N N . VAL A 1 82 ? 14.937 4.566 3.218 1.00 71.50 82 VAL A N 1
ATOM 642 C CA . VAL A 1 82 ? 13.561 4.370 3.702 1.00 71.50 82 VAL A CA 1
ATOM 643 C C . VAL A 1 82 ? 13.604 4.232 5.221 1.00 71.50 82 VAL A C 1
ATOM 645 O O . VAL A 1 82 ? 14.479 3.546 5.759 1.00 71.50 82 VAL A O 1
ATOM 648 N N . ALA A 1 83 ? 12.674 4.870 5.922 1.00 77.12 83 ALA A N 1
ATOM 649 C CA . ALA A 1 83 ? 12.739 4.960 7.374 1.00 77.12 83 ALA A CA 1
ATOM 650 C C . ALA A 1 83 ? 12.474 3.636 8.104 1.00 77.12 83 ALA A C 1
ATOM 652 O O . ALA A 1 83 ? 12.986 3.419 9.205 1.00 77.12 83 ALA A O 1
ATOM 653 N N . PHE A 1 84 ? 11.687 2.751 7.492 1.00 85.06 84 PHE A N 1
ATOM 654 C CA . PHE A 1 84 ? 11.439 1.398 7.976 1.00 85.06 84 PHE A CA 1
ATOM 655 C C . PHE A 1 84 ? 11.919 0.398 6.928 1.00 85.06 84 PHE A C 1
ATOM 657 O O . PHE A 1 84 ? 11.406 0.357 5.810 1.00 85.06 84 PHE A O 1
ATOM 664 N N . GLY A 1 85 ? 12.899 -0.432 7.286 1.00 86.94 85 GLY A N 1
ATOM 665 C CA . GLY A 1 85 ? 13.297 -1.546 6.434 1.00 86.94 85 GLY A CA 1
ATOM 666 C C . GLY A 1 85 ? 12.144 -2.538 6.304 1.00 86.94 85 GLY A C 1
ATOM 667 O O . GLY A 1 85 ? 11.490 -2.858 7.295 1.00 86.94 85 GLY A O 1
ATOM 668 N N . ALA A 1 86 ? 11.906 -3.074 5.104 1.00 89.12 86 ALA A N 1
ATOM 669 C CA . ALA A 1 86 ? 10.852 -4.071 4.891 1.00 89.12 86 ALA A CA 1
ATOM 670 C C . ALA A 1 86 ? 10.998 -5.283 5.840 1.00 89.12 86 ALA A C 1
ATOM 672 O O . ALA A 1 86 ? 10.004 -5.845 6.302 1.00 89.12 86 ALA A O 1
ATOM 673 N N . ASP A 1 87 ? 12.238 -5.618 6.206 1.00 92.00 87 ASP A N 1
ATOM 674 C CA . ASP A 1 87 ? 12.593 -6.682 7.150 1.00 92.00 87 ASP A CA 1
ATOM 675 C C . ASP A 1 87 ? 12.249 -6.389 8.615 1.00 92.00 87 ASP A C 1
ATOM 677 O O . ASP A 1 87 ? 12.282 -7.302 9.436 1.00 92.00 87 ASP A O 1
ATOM 681 N N . ASP A 1 88 ? 11.860 -5.163 8.951 1.00 92.25 88 ASP A N 1
ATOM 682 C CA . ASP A 1 88 ? 11.408 -4.794 10.294 1.00 92.25 88 ASP A CA 1
ATOM 683 C C . ASP A 1 88 ? 9.882 -4.664 10.387 1.00 92.25 88 ASP A C 1
ATOM 685 O O . ASP A 1 88 ? 9.329 -4.654 11.489 1.00 92.25 88 ASP A O 1
ATOM 689 N N . ILE A 1 89 ? 9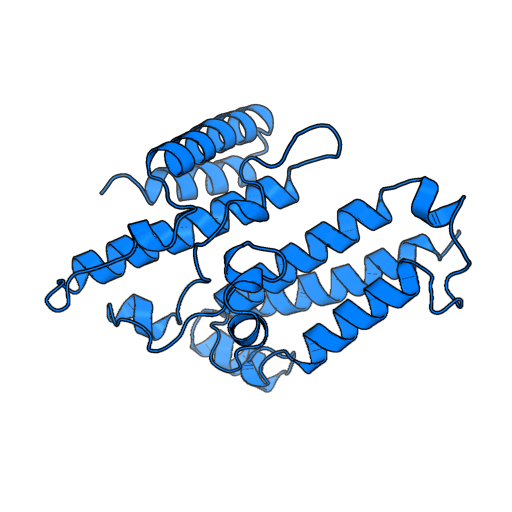.184 -4.607 9.248 1.00 95.88 89 ILE A N 1
ATOM 690 C CA . ILE A 1 89 ? 7.733 -4.411 9.196 1.00 95.88 89 ILE A CA 1
ATOM 691 C C . ILE A 1 89 ? 7.021 -5.750 9.398 1.00 95.88 89 ILE A C 1
ATOM 693 O O . ILE A 1 89 ? 7.033 -6.622 8.524 1.00 95.88 89 ILE A O 1
ATOM 697 N N . THR A 1 90 ? 6.364 -5.906 10.549 1.00 96.94 90 THR A N 1
ATOM 698 C CA . THR A 1 90 ? 5.469 -7.043 10.820 1.00 96.94 90 THR A CA 1
ATOM 699 C C . THR A 1 90 ? 3.992 -6.675 10.732 1.00 96.94 90 THR A C 1
ATOM 701 O O . THR A 1 90 ? 3.167 -7.579 10.650 1.00 96.94 90 THR A O 1
ATOM 704 N N . THR A 1 91 ? 3.657 -5.381 10.704 1.00 97.06 91 THR A N 1
ATOM 705 C CA . THR A 1 91 ? 2.276 -4.896 10.580 1.00 97.06 91 THR A CA 1
ATOM 706 C C . THR A 1 91 ? 1.593 -5.439 9.322 1.00 97.06 91 THR A C 1
ATOM 708 O O . THR A 1 91 ? 2.141 -5.361 8.226 1.00 97.06 91 THR A O 1
ATOM 711 N N . LEU A 1 92 ? 0.379 -5.969 9.471 1.00 97.44 92 LEU A N 1
ATOM 712 C CA . LEU A 1 92 ? -0.481 -6.432 8.378 1.00 97.44 92 LEU A CA 1
ATOM 713 C C . LEU A 1 92 ? -1.271 -5.274 7.751 1.00 97.44 92 LEU A C 1
ATOM 715 O O . LEU A 1 92 ? -1.457 -4.214 8.360 1.00 97.44 92 LEU A O 1
ATOM 719 N N . LEU A 1 93 ? -1.758 -5.482 6.531 1.00 97.25 93 LEU A N 1
ATOM 720 C CA . LEU A 1 93 ? -2.490 -4.490 5.747 1.00 97.25 93 LEU A CA 1
ATOM 721 C C . LEU A 1 93 ? -3.854 -4.123 6.382 1.00 97.25 93 LEU A C 1
ATOM 723 O O . LEU A 1 93 ? -4.420 -4.909 7.157 1.00 97.25 93 LEU A O 1
ATOM 727 N N . PRO A 1 94 ? -4.391 -2.924 6.077 1.00 96.81 94 PRO A N 1
ATOM 728 C CA . PRO A 1 94 ? -5.671 -2.451 6.606 1.00 96.81 94 PRO A CA 1
ATOM 729 C C . PRO A 1 94 ? -6.865 -3.344 6.250 1.00 96.81 94 PRO A C 1
ATOM 731 O O . PRO A 1 94 ? -6.873 -4.014 5.213 1.00 96.81 94 PRO A O 1
ATOM 734 N N . CYS A 1 95 ? -7.892 -3.321 7.099 1.00 95.44 95 CYS A N 1
ATOM 735 C CA . CYS A 1 95 ? -9.133 -4.073 6.895 1.00 95.44 95 CYS A CA 1
ATOM 736 C C . CYS A 1 95 ? -10.096 -3.376 5.923 1.00 95.44 95 CYS A C 1
ATOM 738 O O . CYS A 1 95 ? -9.832 -2.267 5.447 1.00 95.44 95 CYS A O 1
ATOM 740 N N . GLU A 1 96 ? -11.205 -4.055 5.622 1.00 94.06 96 GLU A N 1
ATOM 741 C CA . GLU A 1 96 ? -12.294 -3.507 4.815 1.00 94.06 96 GLU A CA 1
ATOM 742 C C . GLU A 1 96 ? -12.934 -2.277 5.459 1.00 94.06 96 GLU A C 1
ATOM 744 O O . GLU A 1 96 ? -12.952 -2.119 6.682 1.00 94.06 96 GLU A O 1
ATOM 749 N N . GLU A 1 97 ? -13.505 -1.409 4.624 1.00 91.31 97 GLU A N 1
ATOM 750 C CA . GLU A 1 97 ? -14.106 -0.161 5.101 1.00 91.31 97 GLU A CA 1
ATOM 751 C C . GLU A 1 97 ? -15.321 -0.406 5.995 1.00 91.31 97 GLU A C 1
ATOM 753 O O . GLU A 1 97 ? -15.539 0.314 6.966 1.00 91.31 97 GLU A O 1
ATOM 758 N N . SER A 1 98 ? -16.071 -1.474 5.726 1.00 92.69 98 SER A N 1
ATOM 759 C CA . SER A 1 98 ? -17.192 -1.890 6.567 1.00 92.69 98 SER A CA 1
ATOM 760 C C . SER A 1 98 ? -16.731 -2.341 7.957 1.00 92.69 98 SER A C 1
ATOM 762 O O . SER A 1 98 ? -17.313 -1.925 8.958 1.00 92.69 98 SER A O 1
ATOM 764 N N . ASP A 1 99 ? -15.666 -3.139 8.046 1.00 94.69 99 ASP A N 1
ATOM 765 C CA . ASP A 1 99 ? -15.114 -3.572 9.331 1.00 94.69 99 ASP A CA 1
ATOM 766 C C . ASP A 1 99 ? -14.573 -2.388 10.130 1.00 94.69 99 ASP A C 1
ATOM 768 O O . ASP A 1 99 ? -14.811 -2.301 11.333 1.00 94.69 99 ASP A O 1
ATOM 772 N N . PHE A 1 100 ? -13.922 -1.431 9.467 1.00 93.88 100 PHE A N 1
ATOM 773 C CA . PHE A 1 100 ? -13.491 -0.192 10.106 1.00 93.88 100 PHE A CA 1
ATOM 774 C C . PHE A 1 100 ? -14.675 0.647 10.608 1.00 93.88 100 PHE A C 1
ATOM 776 O O . PHE A 1 100 ? -14.696 1.033 11.776 1.00 93.88 100 PHE A O 1
ATOM 783 N N . ALA A 1 101 ? -15.690 0.875 9.769 1.00 91.44 101 ALA A N 1
ATOM 784 C CA . ALA A 1 101 ? -16.849 1.705 10.098 1.00 91.44 101 ALA A CA 1
ATOM 785 C C . ALA A 1 101 ? -17.672 1.158 11.276 1.00 91.44 101 ALA A C 1
ATOM 787 O O . ALA A 1 101 ? -18.230 1.929 12.055 1.00 91.44 101 ALA A O 1
ATOM 788 N N . PHE A 1 102 ? -17.737 -0.168 11.423 1.00 93.31 102 PHE A N 1
ATOM 789 C CA . PHE A 1 102 ? -18.450 -0.829 12.520 1.00 93.31 102 PHE A CA 1
ATOM 790 C C . PHE A 1 102 ? -17.533 -1.278 13.668 1.00 93.31 102 PHE A C 1
ATOM 792 O O . PHE A 1 102 ? -18.011 -1.933 14.594 1.00 93.31 102 PHE A O 1
ATOM 799 N N . GLY A 1 103 ? -16.233 -0.963 13.606 1.00 92.88 103 GLY A N 1
ATOM 800 C CA . GLY A 1 103 ? -15.221 -1.384 14.579 1.00 92.88 103 GLY A CA 1
ATOM 801 C C . GLY A 1 103 ? -15.205 -2.893 14.823 1.00 92.88 103 GLY A C 1
ATOM 802 O O . GLY A 1 103 ? -15.204 -3.344 15.968 1.00 92.88 103 GLY A O 1
ATOM 803 N N . ARG A 1 104 ? -15.224 -3.678 13.742 1.00 93.88 104 ARG A N 1
ATOM 804 C CA . ARG A 1 104 ? -15.120 -5.140 13.765 1.00 93.88 104 ARG A CA 1
ATOM 805 C C . ARG A 1 104 ? -13.675 -5.572 13.578 1.00 93.88 104 ARG A C 1
ATOM 807 O O . ARG A 1 104 ? -12.930 -5.005 12.782 1.00 93.88 104 ARG A O 1
ATOM 814 N N . ILE A 1 105 ? -13.291 -6.621 14.296 1.00 91.88 105 ILE A N 1
ATOM 815 C CA . ILE A 1 105 ? -11.997 -7.269 14.093 1.00 91.88 105 ILE A CA 1
ATOM 816 C C . ILE A 1 105 ? -12.130 -8.178 12.863 1.00 91.88 105 ILE A C 1
ATOM 818 O O . ILE A 1 105 ? -12.963 -9.089 12.888 1.00 91.88 105 ILE A O 1
ATOM 822 N N . PRO A 1 106 ? -11.349 -7.957 11.790 1.00 91.94 106 PRO A N 1
ATOM 823 C CA . PRO A 1 106 ? -11.418 -8.804 10.608 1.00 91.94 106 PRO A CA 1
ATOM 824 C C . PRO A 1 106 ? -10.894 -10.205 10.932 1.00 91.94 106 PRO A C 1
ATOM 826 O O . PRO A 1 106 ? -9.956 -10.372 11.712 1.00 91.94 106 PRO A O 1
ATOM 829 N N . SER A 1 107 ? -11.461 -11.220 10.281 1.00 88.81 107 SER A N 1
ATOM 830 C CA . SER A 1 107 ? -11.039 -12.617 10.450 1.00 88.81 107 SER A CA 1
ATOM 831 C C . SER A 1 107 ? -9.638 -12.897 9.900 1.00 88.81 107 SER A C 1
ATOM 833 O O . SER A 1 107 ? -8.967 -13.825 10.342 1.00 88.81 107 SER A O 1
ATOM 835 N N . SER A 1 108 ? -9.201 -12.114 8.914 1.00 92.00 108 SER A N 1
ATOM 836 C CA . SER A 1 108 ? -7.907 -12.252 8.251 1.00 92.00 108 SER A CA 1
ATOM 837 C C . SER A 1 108 ? -7.431 -10.899 7.734 1.00 92.00 108 SER A C 1
ATOM 839 O O . SER A 1 108 ? -8.234 -10.011 7.443 1.00 92.00 108 SER A O 1
ATOM 841 N N . ARG A 1 109 ? -6.111 -10.729 7.626 1.00 95.19 109 ARG A N 1
ATOM 842 C CA . ARG A 1 109 ? -5.481 -9.528 7.067 1.00 95.19 109 ARG A CA 1
ATOM 843 C C . ARG A 1 109 ? -4.381 -9.935 6.106 1.00 95.19 109 ARG A C 1
ATOM 845 O O . ARG A 1 109 ? -3.650 -10.885 6.365 1.00 95.19 109 ARG A O 1
ATOM 852 N N . ALA A 1 110 ? -4.264 -9.205 5.005 1.00 96.62 110 ALA A N 1
ATOM 853 C CA . ALA A 1 110 ? -3.213 -9.451 4.031 1.00 96.62 110 ALA A CA 1
ATOM 854 C C . ALA A 1 110 ? -1.861 -8.911 4.518 1.00 96.62 110 ALA A C 1
ATOM 856 O O . ALA A 1 110 ? -1.808 -7.972 5.308 1.00 96.62 110 ALA A O 1
ATOM 857 N N . ALA A 1 111 ? -0.767 -9.464 4.009 1.00 96.81 111 ALA A N 1
ATOM 858 C CA . ALA A 1 111 ? 0.581 -8.946 4.226 1.00 96.81 111 ALA A CA 1
ATOM 859 C C . ALA A 1 111 ? 1.085 -8.236 2.963 1.00 96.81 111 ALA A C 1
ATOM 861 O O . ALA A 1 111 ? 0.781 -8.650 1.839 1.00 96.81 111 ALA A O 1
ATOM 862 N N . LEU A 1 112 ? 1.879 -7.174 3.130 1.00 95.44 112 LEU A N 1
ATOM 863 C CA . LEU A 1 112 ? 2.545 -6.543 1.993 1.00 95.44 112 LEU A CA 1
ATOM 864 C C . LEU A 1 112 ? 3.721 -7.425 1.536 1.00 95.44 112 LEU A C 1
ATOM 866 O O . LEU A 1 112 ? 4.590 -7.730 2.362 1.00 95.44 112 LEU A O 1
ATOM 870 N N . PRO A 1 113 ? 3.798 -7.829 0.255 1.00 93.25 113 PRO A N 1
ATOM 871 C CA . PRO A 1 113 ? 4.917 -8.619 -0.250 1.00 93.25 113 PRO A CA 1
ATOM 872 C C . PRO A 1 113 ? 6.275 -7.963 0.036 1.00 93.25 113 PRO A C 1
ATOM 874 O O . PRO A 1 113 ? 6.433 -6.753 -0.097 1.00 93.25 11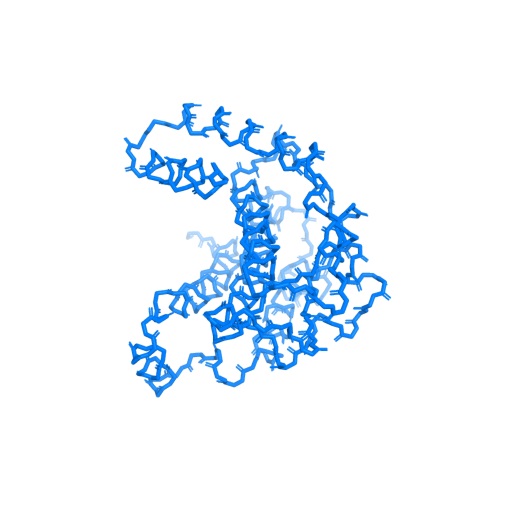3 PRO A O 1
ATOM 877 N N . GLY A 1 114 ? 7.266 -8.769 0.423 1.00 90.56 114 GLY A N 1
ATOM 878 C CA . GLY A 1 114 ? 8.623 -8.300 0.730 1.00 90.56 114 GLY A CA 1
ATOM 879 C C . GLY A 1 114 ? 8.844 -7.838 2.173 1.00 90.56 114 GLY A C 1
ATOM 880 O O . GLY A 1 114 ? 9.994 -7.684 2.573 1.00 90.56 114 GLY A O 1
ATOM 881 N N . THR A 1 115 ? 7.783 -7.680 2.970 1.00 95.19 115 THR A N 1
ATOM 882 C CA . THR A 1 115 ? 7.896 -7.376 4.407 1.00 95.19 115 THR A CA 1
ATOM 883 C C . THR A 1 115 ? 8.244 -8.606 5.246 1.00 95.19 115 THR A C 1
ATOM 885 O O . THR A 1 115 ? 8.060 -9.747 4.810 1.00 95.19 115 THR A O 1
ATOM 888 N N . LYS A 1 116 ? 8.687 -8.404 6.493 1.00 95.69 116 LYS A N 1
ATOM 889 C CA . LYS A 1 116 ? 8.878 -9.503 7.452 1.00 95.69 116 LYS A CA 1
ATOM 890 C C . LYS A 1 116 ? 7.591 -10.285 7.700 1.00 95.69 116 LYS A C 1
ATOM 892 O O . LYS A 1 116 ? 7.656 -11.508 7.786 1.00 95.69 116 LYS A O 1
ATOM 897 N N . ALA A 1 117 ? 6.434 -9.622 7.735 1.00 95.00 117 ALA A N 1
ATOM 898 C CA . ALA A 1 117 ? 5.138 -10.301 7.815 1.00 95.00 117 ALA A CA 1
ATOM 899 C C . ALA A 1 117 ? 4.933 -11.296 6.662 1.00 95.00 117 ALA A C 1
ATOM 901 O O . ALA A 1 117 ? 4.575 -12.445 6.897 1.00 95.00 117 ALA A O 1
ATOM 902 N N . ALA A 1 118 ? 5.236 -10.887 5.426 1.00 94.94 118 ALA A N 1
ATOM 903 C CA . ALA A 1 118 ? 5.124 -11.753 4.252 1.00 94.94 118 ALA A CA 1
ATOM 904 C C . ALA A 1 118 ? 6.133 -12.914 4.252 1.00 94.94 118 ALA A C 1
ATOM 906 O O . ALA A 1 118 ? 5.860 -13.956 3.665 1.00 94.94 118 ALA A O 1
ATOM 907 N N . LYS A 1 119 ? 7.294 -12.756 4.899 1.00 95.00 119 LYS A N 1
ATOM 908 C CA . LYS A 1 119 ? 8.269 -13.847 5.073 1.00 95.00 119 LYS A CA 1
ATOM 909 C C . LYS A 1 119 ? 7.808 -14.872 6.111 1.00 95.00 119 LYS A C 1
ATOM 911 O O . LYS A 1 119 ? 8.069 -16.057 5.937 1.00 95.00 119 LYS A O 1
ATOM 916 N N . LEU A 1 120 ? 7.158 -14.412 7.181 1.00 93.94 120 LEU A N 1
ATOM 917 C CA . LEU A 1 120 ? 6.621 -15.271 8.240 1.00 93.94 120 LEU A CA 1
ATOM 918 C C . LEU A 1 120 ? 5.348 -16.000 7.796 1.00 93.94 120 LEU A C 1
ATOM 920 O O . LEU A 1 120 ? 5.190 -17.176 8.112 1.00 93.94 120 LEU A O 1
ATOM 924 N N . TRP A 1 121 ? 4.485 -15.313 7.044 1.00 94.06 121 TRP A N 1
ATOM 925 C CA . TRP A 1 121 ? 3.189 -15.814 6.578 1.00 94.06 121 TRP A CA 1
ATOM 926 C C . TRP A 1 121 ? 2.993 -15.535 5.077 1.00 94.06 121 TRP A C 1
ATOM 928 O O . TRP A 1 121 ? 2.271 -14.601 4.698 1.00 94.06 121 TRP A O 1
ATOM 938 N N . PRO A 1 122 ? 3.656 -16.304 4.191 1.00 92.81 122 PRO A N 1
ATOM 939 C CA . PRO A 1 122 ? 3.585 -16.097 2.743 1.00 92.81 122 PRO A CA 1
ATOM 940 C C . PRO A 1 122 ? 2.162 -16.162 2.174 1.00 92.81 122 PRO A C 1
ATOM 942 O O . PRO A 1 122 ? 1.841 -15.452 1.219 1.00 92.81 122 PRO A O 1
ATOM 945 N N . GLU A 1 123 ? 1.288 -16.961 2.780 1.00 92.31 123 GLU A N 1
ATOM 946 C CA . GLU A 1 123 ? -0.113 -17.145 2.401 1.00 92.31 123 GLU A CA 1
ATOM 947 C C . GLU A 1 123 ? -0.947 -15.858 2.484 1.00 92.31 123 GLU A C 1
ATOM 949 O O . GLU A 1 123 ? -1.925 -15.702 1.754 1.00 92.31 123 GLU A O 1
ATOM 954 N N . LEU A 1 124 ? -0.544 -14.897 3.321 1.00 93.50 124 LEU A N 1
ATOM 955 C CA . LEU A 1 124 ? -1.272 -13.638 3.494 1.00 93.50 124 LEU A CA 1
ATOM 956 C C . LEU A 1 124 ? -1.019 -12.642 2.352 1.00 93.50 124 LEU A C 1
ATOM 958 O O . LEU A 1 124 ? -1.713 -11.631 2.252 1.00 93.50 124 LEU A O 1
ATOM 962 N N . THR A 1 125 ? -0.042 -12.892 1.479 1.00 91.62 125 THR A N 1
ATOM 963 C CA . THR A 1 125 ? 0.314 -11.963 0.390 1.00 91.62 125 THR A CA 1
ATOM 964 C C . THR A 1 125 ? -0.691 -11.970 -0.765 1.00 91.62 125 THR A C 1
ATOM 966 O O . THR A 1 125 ? -0.960 -10.925 -1.365 1.00 91.62 125 THR A O 1
ATOM 969 N N . SER A 1 126 ? -1.292 -13.127 -1.047 1.00 87.81 126 SER A N 1
ATOM 970 C CA . SER A 1 126 ? -2.247 -13.352 -2.140 1.00 87.81 126 SER A CA 1
ATOM 971 C C . SER A 1 126 ? -3.682 -13.557 -1.645 1.00 87.81 126 SER A C 1
ATOM 973 O O . SER A 1 126 ? -4.523 -14.094 -2.364 1.00 87.81 126 SER A O 1
ATOM 975 N N . LEU A 1 127 ? -3.984 -13.089 -0.429 1.00 92.31 127 LEU A N 1
ATOM 976 C CA . LEU A 1 127 ? -5.280 -13.282 0.211 1.00 92.31 127 LEU A CA 1
ATOM 977 C C . LEU A 1 127 ? -6.432 -12.687 -0.638 1.00 92.31 127 LEU A C 1
ATOM 979 O O . LEU A 1 127 ? -6.433 -11.475 -0.884 1.00 92.31 127 LEU A O 1
ATOM 983 N N . PRO A 1 128 ? -7.431 -13.491 -1.061 1.00 90.62 128 PRO A N 1
ATOM 984 C CA . PRO A 1 128 ? -8.550 -13.002 -1.874 1.00 90.62 128 PRO A CA 1
ATOM 985 C C . PRO A 1 128 ? -9.501 -12.064 -1.122 1.00 90.62 128 PRO A C 1
ATOM 987 O O . PRO A 1 128 ? -10.138 -11.223 -1.746 1.00 90.62 128 PRO A O 1
ATOM 990 N N . SER A 1 129 ? -9.586 -12.199 0.205 1.00 91.69 129 SER A N 1
ATOM 991 C CA . SER A 1 129 ? -10.413 -11.376 1.103 1.00 91.69 129 SER A CA 1
ATOM 992 C C . SER A 1 129 ? -9.731 -10.078 1.552 1.00 91.69 129 SER A C 1
ATOM 994 O O . SER A 1 129 ? -10.173 -9.445 2.508 1.00 91.69 129 SER A O 1
ATOM 996 N N . ARG A 1 130 ? -8.615 -9.694 0.922 1.00 94.75 130 ARG A N 1
ATOM 997 C CA . ARG A 1 130 ? -7.920 -8.444 1.246 1.00 94.75 130 ARG A CA 1
ATOM 998 C C . ARG A 1 130 ? -8.767 -7.233 0.864 1.00 94.75 130 ARG A C 1
ATOM 1000 O O . ARG A 1 130 ? -9.430 -7.264 -0.166 1.00 94.75 130 ARG A O 1
ATOM 1007 N N . SER A 1 131 ? -8.618 -6.145 1.615 1.00 95.38 131 SER A N 1
ATOM 1008 C CA . SER A 1 131 ? -9.343 -4.902 1.360 1.00 95.38 131 SER A CA 1
ATOM 1009 C C . SER A 1 131 ? -8.919 -4.175 0.085 1.00 95.38 131 SER A C 1
ATOM 1011 O O . SER A 1 131 ? -7.820 -4.379 -0.459 1.00 95.38 131 SER A O 1
ATOM 1013 N N . LEU A 1 132 ? -9.781 -3.271 -0.389 1.00 95.00 132 LEU A N 1
ATOM 1014 C CA . LEU A 1 132 ? -9.426 -2.350 -1.471 1.00 95.00 132 LEU A CA 1
ATOM 1015 C C . LEU A 1 132 ? -8.197 -1.509 -1.094 1.00 95.00 132 LEU A C 1
ATOM 1017 O O . LEU A 1 132 ? -7.294 -1.334 -1.912 1.00 95.00 132 LEU A O 1
ATOM 1021 N N . PHE A 1 133 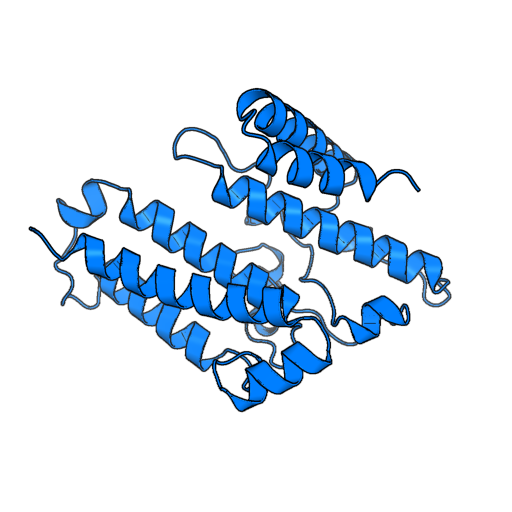? -8.112 -1.063 0.163 1.00 94.75 133 PHE A N 1
ATOM 1022 C CA . PHE A 1 133 ? -6.960 -0.312 0.662 1.00 94.75 133 PHE A CA 1
ATOM 1023 C C . PHE A 1 133 ? -5.688 -1.177 0.687 1.00 94.75 133 PHE A C 1
ATOM 1025 O O . PHE A 1 133 ? -4.637 -0.753 0.213 1.00 94.75 133 PHE A O 1
ATOM 1032 N N . ALA A 1 134 ? -5.779 -2.434 1.127 1.00 95.88 134 ALA A N 1
ATOM 1033 C CA . ALA A 1 134 ? -4.666 -3.379 1.037 1.00 95.88 134 ALA A CA 1
ATOM 1034 C C . ALA A 1 134 ? -4.177 -3.548 -0.415 1.00 95.88 134 ALA A C 1
ATOM 1036 O O . ALA A 1 134 ? -2.974 -3.569 -0.672 1.00 95.88 134 ALA A O 1
ATOM 1037 N N . THR A 1 135 ? -5.102 -3.609 -1.377 1.00 96.25 135 THR A N 1
ATOM 1038 C CA . THR A 1 135 ? -4.767 -3.699 -2.807 1.00 96.25 135 THR A CA 1
ATOM 1039 C C . THR A 1 135 ? -4.106 -2.419 -3.325 1.00 96.25 135 THR A C 1
ATOM 1041 O O . THR A 1 135 ? -3.153 -2.501 -4.098 1.00 96.25 135 THR A O 1
ATOM 1044 N N . LEU A 1 136 ? -4.552 -1.246 -2.868 1.00 95.31 136 LEU A N 1
ATOM 1045 C CA . LEU A 1 136 ? -3.926 0.041 -3.174 1.00 95.31 136 LEU A CA 1
ATOM 1046 C C . 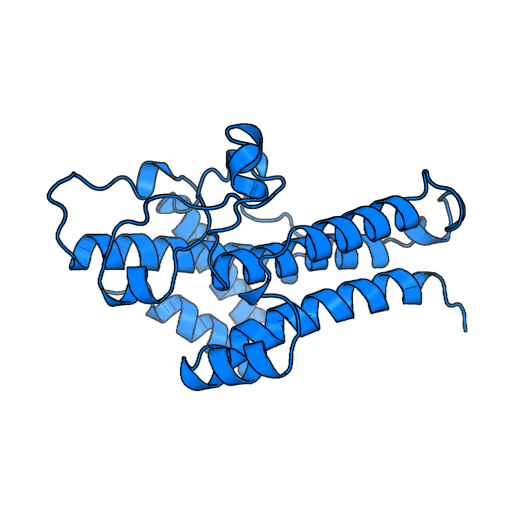LEU A 1 136 ? -2.481 0.111 -2.675 1.00 95.31 136 LEU A C 1
ATOM 1048 O O . LEU A 1 136 ? -1.592 0.460 -3.448 1.00 95.31 136 LEU A O 1
ATOM 1052 N N . LEU A 1 137 ? -2.225 -0.295 -1.432 1.00 94.75 137 LEU A N 1
ATOM 1053 C CA . LEU A 1 137 ? -0.872 -0.326 -0.867 1.00 94.75 137 LEU A CA 1
ATOM 1054 C C . LEU A 1 137 ? 0.044 -1.289 -1.637 1.00 94.75 137 LEU A C 1
ATOM 1056 O O . LEU A 1 137 ? 1.186 -0.952 -1.950 1.00 94.75 137 LEU A O 1
ATOM 1060 N N . GLN A 1 138 ? -0.466 -2.461 -2.028 1.00 94.94 138 GLN A N 1
ATOM 1061 C CA . GLN A 1 138 ? 0.273 -3.389 -2.890 1.00 94.94 138 GLN A CA 1
ATOM 1062 C C . GLN A 1 138 ? 0.595 -2.778 -4.264 1.00 94.94 138 GLN A C 1
ATOM 1064 O O . GLN A 1 138 ? 1.725 -2.909 -4.736 1.00 94.94 138 GLN A O 1
ATOM 1069 N N . ALA A 1 139 ? -0.362 -2.083 -4.890 1.00 94.69 139 ALA A N 1
ATOM 1070 C CA . ALA A 1 139 ? -0.147 -1.404 -6.168 1.00 94.69 139 ALA A CA 1
ATOM 1071 C C . ALA A 1 139 ? 0.921 -0.303 -6.055 1.00 94.69 139 ALA A C 1
ATOM 1073 O O . ALA A 1 139 ? 1.809 -0.220 -6.904 1.00 94.69 139 ALA A O 1
ATOM 1074 N N . HIS A 1 140 ? 0.887 0.497 -4.985 1.00 92.88 140 HIS A N 1
ATOM 1075 C CA . HIS A 1 140 ? 1.899 1.522 -4.716 1.00 92.88 140 HIS A CA 1
ATOM 1076 C C . HIS A 1 140 ? 3.289 0.934 -4.456 1.00 92.88 140 HIS A C 1
ATOM 1078 O O . HIS A 1 140 ? 4.272 1.443 -4.992 1.00 92.88 140 HIS A O 1
ATOM 1084 N N . SER A 1 141 ? 3.386 -0.160 -3.698 1.00 91.69 141 SER A N 1
ATOM 1085 C CA . SER A 1 141 ? 4.657 -0.854 -3.460 1.00 91.69 141 SER A CA 1
ATOM 1086 C C . SER A 1 141 ? 5.277 -1.377 -4.765 1.00 91.69 141 SER A C 1
ATOM 1088 O O . SER A 1 141 ? 6.472 -1.183 -5.023 1.00 91.69 141 SER A O 1
ATOM 1090 N N . LEU A 1 142 ? 4.454 -1.968 -5.641 1.00 91.69 142 LEU A N 1
ATOM 1091 C CA . LEU A 1 142 ? 4.879 -2.396 -6.977 1.00 91.69 142 LEU A CA 1
ATOM 1092 C C . LEU A 1 142 ? 5.339 -1.217 -7.831 1.00 91.69 142 LEU A C 1
ATOM 1094 O O . LEU A 1 142 ? 6.404 -1.292 -8.444 1.00 91.69 142 LEU A O 1
ATOM 1098 N N . TRP A 1 143 ? 4.587 -0.118 -7.827 1.00 91.44 143 TRP A N 1
ATOM 1099 C CA . TRP A 1 143 ? 4.983 1.106 -8.511 1.00 91.44 143 TRP A CA 1
ATOM 1100 C C . TRP A 1 143 ? 6.324 1.643 -8.004 1.00 91.44 143 TRP A C 1
ATOM 1102 O O . TRP A 1 143 ? 7.190 1.942 -8.819 1.00 91.44 143 TRP A O 1
ATOM 1112 N N . GLY A 1 144 ? 6.551 1.694 -6.689 1.00 87.56 144 GLY A N 1
ATOM 1113 C CA . GLY A 1 144 ? 7.835 2.115 -6.121 1.00 87.56 144 GLY A CA 1
ATOM 1114 C C . GLY A 1 144 ? 8.997 1.236 -6.598 1.00 87.56 144 GLY A C 1
ATOM 1115 O O . GLY A 1 144 ? 10.064 1.741 -6.954 1.00 87.56 144 GLY A O 1
ATOM 1116 N N . SER A 1 145 ? 8.779 -0.080 -6.685 1.00 86.25 145 SER A N 1
ATOM 1117 C CA . SER A 1 145 ? 9.749 -1.023 -7.258 1.00 86.25 145 SER A CA 1
ATOM 1118 C C . SER A 1 145 ? 10.025 -0.742 -8.739 1.00 86.25 145 SER A C 1
ATOM 1120 O O . SER A 1 145 ? 11.188 -0.709 -9.143 1.00 86.25 145 SER A O 1
ATOM 1122 N N . VAL A 1 146 ? 8.984 -0.489 -9.538 1.00 88.31 146 VAL A N 1
ATOM 1123 C CA . VAL A 1 146 ? 9.104 -0.159 -10.968 1.00 88.31 146 VAL A CA 1
ATOM 1124 C C . VAL A 1 146 ? 9.807 1.182 -11.172 1.00 88.31 146 VAL A C 1
ATOM 1126 O O . VAL A 1 146 ? 10.758 1.247 -11.944 1.00 88.31 146 VAL A O 1
ATOM 1129 N N . ALA A 1 147 ? 9.401 2.232 -10.461 1.00 85.56 147 ALA A N 1
ATOM 1130 C CA . ALA A 1 147 ? 9.953 3.577 -10.588 1.00 85.56 147 ALA A CA 1
ATOM 1131 C C . ALA A 1 147 ? 11.449 3.621 -10.237 1.00 85.56 147 ALA A C 1
ATOM 1133 O O . ALA A 1 147 ? 12.253 4.121 -11.023 1.00 85.56 147 ALA A O 1
ATOM 1134 N N . ARG A 1 148 ? 11.856 3.010 -9.112 1.00 82.25 148 ARG A N 1
ATOM 1135 C CA . ARG A 1 148 ? 13.276 2.920 -8.711 1.00 82.25 148 ARG A CA 1
ATOM 1136 C C . ARG A 1 148 ? 14.135 2.128 -9.683 1.00 82.25 148 ARG A C 1
ATOM 1138 O O . ARG A 1 148 ? 15.347 2.318 -9.726 1.00 82.25 148 ARG A O 1
ATOM 1145 N N . LYS A 1 149 ? 13.534 1.172 -10.384 1.00 79.56 149 LYS A N 1
ATOM 1146 C CA . LYS A 1 149 ? 14.211 0.337 -11.372 1.00 79.56 149 LYS A CA 1
ATOM 1147 C C . LYS A 1 149 ? 14.350 1.068 -12.704 1.00 79.56 149 LYS A C 1
ATOM 1149 O O . LYS A 1 149 ? 15.455 1.152 -13.217 1.00 79.56 149 LYS A O 1
ATOM 1154 N N . ALA A 1 150 ? 13.272 1.685 -13.177 1.00 77.56 150 ALA A N 1
ATOM 1155 C CA . ALA A 1 150 ? 13.242 2.491 -14.393 1.00 77.56 150 ALA A CA 1
ATOM 1156 C C . ALA A 1 150 ? 14.205 3.692 -14.365 1.00 77.56 150 ALA A C 1
ATOM 1158 O O . ALA A 1 150 ? 14.657 4.127 -15.416 1.00 77.56 150 ALA A O 1
ATOM 1159 N N . TRP A 1 151 ? 14.519 4.228 -13.180 1.00 71.00 151 TRP A N 1
ATOM 1160 C CA . TRP A 1 151 ? 15.416 5.379 -13.023 1.00 71.00 151 TRP A CA 1
ATOM 1161 C C . TRP A 1 151 ? 16.913 5.023 -12.944 1.00 71.00 151 TRP A C 1
ATOM 1163 O O . TRP A 1 151 ? 17.763 5.912 -12.963 1.00 71.00 151 TRP A O 1
ATOM 1173 N N . ARG A 1 152 ? 17.283 3.738 -12.842 1.00 68.19 152 ARG A N 1
ATOM 1174 C CA . ARG A 1 152 ? 18.703 3.347 -12.832 1.00 68.19 152 ARG A CA 1
ATOM 1175 C C . ARG A 1 152 ? 19.242 3.392 -14.261 1.00 68.19 152 ARG A C 1
ATOM 1177 O O . ARG A 1 152 ? 18.730 2.682 -15.115 1.00 68.19 152 ARG A O 1
ATOM 1184 N N . ALA A 1 153 ? 20.283 4.187 -14.508 1.00 54.28 153 ALA A N 1
ATOM 1185 C CA . ALA A 1 153 ? 20.946 4.251 -15.815 1.00 54.28 153 ALA A CA 1
ATOM 1186 C C . ALA A 1 153 ? 21.392 2.851 -16.290 1.00 54.28 153 ALA A C 1
ATOM 1188 O O . ALA A 1 153 ? 21.113 2.457 -17.419 1.00 54.28 153 ALA A O 1
ATOM 1189 N N . ASP A 1 154 ? 21.922 2.042 -15.369 1.00 55.09 154 ASP A N 1
ATOM 1190 C CA . ASP A 1 154 ? 22.375 0.662 -15.605 1.00 55.09 154 ASP A CA 1
ATOM 1191 C C . ASP A 1 154 ? 21.249 -0.299 -16.038 1.00 55.09 154 ASP A C 1
ATOM 1193 O O . ASP A 1 154 ? 21.511 -1.407 -16.504 1.00 55.09 154 ASP A O 1
ATOM 1197 N N . PHE A 1 155 ? 19.980 0.101 -15.885 1.00 54.69 155 PHE A N 1
ATOM 1198 C CA . PHE A 1 155 ? 18.821 -0.707 -16.269 1.00 54.69 155 PHE A CA 1
ATOM 1199 C C . PHE A 1 155 ? 18.674 -0.847 -17.791 1.00 54.69 155 PHE A C 1
ATOM 1201 O O . PHE A 1 155 ? 18.126 -1.851 -18.256 1.00 54.69 155 PHE A O 1
ATOM 1208 N N . CYS A 1 156 ? 19.178 0.134 -18.547 1.00 54.31 156 CYS A N 1
ATOM 1209 C CA . CYS A 1 156 ? 19.210 0.116 -20.010 1.00 54.31 156 CYS A CA 1
ATOM 1210 C C . CYS A 1 156 ? 20.577 -0.271 -20.572 1.00 54.31 156 CYS A C 1
ATOM 1212 O O . CYS A 1 156 ? 20.631 -0.953 -21.589 1.00 54.31 156 CYS A O 1
ATOM 1214 N N . SER A 1 157 ? 21.671 0.169 -19.943 1.00 55.47 157 SER A N 1
ATOM 1215 C CA . SER A 1 157 ? 22.998 0.136 -20.572 1.00 55.47 157 SER A CA 1
ATOM 1216 C C . SER A 1 157 ? 23.862 -1.086 -20.245 1.00 55.47 157 SER A C 1
ATOM 1218 O O . SER A 1 157 ? 24.771 -1.371 -21.018 1.00 55.47 157 SER A O 1
ATOM 1220 N N . GLU A 1 158 ? 23.595 -1.834 -19.164 1.00 57.66 158 GLU A N 1
ATOM 1221 C CA . GLU A 1 158 ? 24.445 -2.977 -18.757 1.00 57.66 158 GLU A CA 1
ATOM 1222 C C . GLU A 1 158 ? 23.690 -4.309 -18.561 1.00 57.66 158 GLU A C 1
ATOM 1224 O O . GLU A 1 158 ? 24.289 -5.331 -18.223 1.00 57.66 158 GLU A O 1
ATOM 1229 N N . GLY A 1 159 ? 22.370 -4.327 -18.776 1.00 65.94 159 GLY A N 1
ATOM 1230 C CA . GLY A 1 159 ? 21.529 -5.513 -18.588 1.00 65.94 159 GLY A CA 1
ATOM 1231 C C . GLY A 1 159 ? 21.341 -6.371 -19.850 1.00 65.94 159 GLY A C 1
ATOM 1232 O O . GLY A 1 159 ? 21.493 -5.877 -20.967 1.00 65.94 159 GLY A O 1
ATOM 1233 N N . PRO A 1 160 ? 20.951 -7.654 -19.704 1.00 74.38 160 PRO A N 1
ATOM 1234 C CA . PRO A 1 160 ? 20.505 -8.465 -20.833 1.00 74.38 160 PRO A CA 1
ATOM 1235 C C . PRO A 1 160 ? 19.270 -7.831 -21.500 1.00 74.38 160 PRO A C 1
ATOM 1237 O O . PRO A 1 160 ? 18.488 -7.138 -20.835 1.00 74.38 160 PRO A O 1
ATOM 1240 N N . PRO A 1 161 ? 19.072 -8.064 -22.807 1.00 80.12 161 PRO A N 1
ATOM 1241 C CA . PRO A 1 161 ? 18.028 -7.399 -23.574 1.00 80.12 161 PRO A CA 1
ATOM 1242 C C . PRO A 1 161 ? 16.618 -7.751 -23.070 1.00 80.12 161 PRO A C 1
ATOM 1244 O O . PRO A 1 161 ? 16.418 -8.802 -22.463 1.00 80.12 161 PRO A O 1
ATOM 1247 N N . PRO A 1 162 ? 15.593 -6.929 -23.355 1.00 79.50 162 PRO A N 1
ATOM 1248 C CA . PRO A 1 162 ? 14.253 -7.098 -22.780 1.00 79.50 162 PRO A CA 1
ATOM 1249 C C . PRO A 1 162 ? 13.538 -8.397 -23.191 1.00 79.50 162 PRO A C 1
ATOM 1251 O O . PRO A 1 162 ? 12.615 -8.830 -22.502 1.00 79.50 162 PRO A O 1
ATOM 1254 N N . TRP A 1 163 ? 13.935 -9.023 -24.303 1.00 82.19 163 TRP A N 1
ATOM 1255 C CA . TRP A 1 163 ? 13.420 -10.334 -24.725 1.00 82.19 163 TRP A CA 1
ATOM 1256 C C . TRP A 1 163 ? 14.073 -11.511 -23.992 1.00 82.19 163 TRP A C 1
ATOM 1258 O O . TRP A 1 163 ? 13.586 -12.636 -24.105 1.00 82.19 163 TRP A O 1
ATOM 1268 N N . ASP A 1 164 ? 15.152 -11.275 -23.245 1.00 85.62 164 ASP A N 1
ATOM 1269 C CA . ASP A 1 164 ? 15.751 -12.284 -22.383 1.00 85.62 164 ASP A CA 1
ATOM 1270 C C . ASP A 1 164 ? 14.829 -12.527 -21.171 1.00 85.62 164 ASP A C 1
ATOM 1272 O O . ASP A 1 164 ? 14.491 -11.568 -20.460 1.00 85.62 164 ASP A O 1
ATOM 1276 N N . PRO A 1 165 ? 14.399 -13.777 -20.906 1.00 84.75 165 PRO A N 1
ATOM 1277 C CA . PRO A 1 165 ? 13.576 -14.102 -19.742 1.00 84.75 165 PRO A CA 1
ATOM 1278 C C . PRO A 1 165 ? 14.254 -13.760 -18.408 1.00 84.75 165 PRO A C 1
ATOM 1280 O O . PRO A 1 165 ? 13.560 -13.504 -17.420 1.00 84.75 165 PRO A O 1
ATOM 1283 N N . ASP A 1 166 ? 15.586 -13.719 -18.369 1.00 84.88 166 ASP A N 1
ATOM 1284 C CA . ASP A 1 166 ? 16.348 -13.356 -17.183 1.00 84.88 166 ASP A CA 1
ATOM 1285 C C . ASP A 1 166 ? 16.530 -11.851 -16.994 1.00 84.88 166 ASP A C 1
ATOM 1287 O O . ASP A 1 166 ? 16.969 -11.424 -15.916 1.00 84.88 166 ASP A O 1
ATOM 1291 N N . SER A 1 167 ? 16.119 -11.042 -17.976 1.00 84.94 167 SER A N 1
ATOM 1292 C CA . SER A 1 167 ? 16.158 -9.590 -17.869 1.00 84.94 167 SER A CA 1
ATOM 1293 C C . SER A 1 167 ? 15.302 -9.071 -16.722 1.00 84.94 167 SER A C 1
ATOM 1295 O O . SER A 1 167 ? 14.223 -9.580 -16.394 1.00 84.94 167 SER A O 1
ATOM 1297 N N . THR A 1 168 ? 15.776 -7.991 -16.100 1.00 82.50 168 THR A N 1
ATOM 1298 C CA . THR A 1 168 ? 15.027 -7.331 -15.029 1.00 82.50 168 THR A CA 1
ATOM 1299 C C . THR A 1 168 ? 13.677 -6.813 -15.535 1.00 82.50 168 THR A C 1
ATOM 1301 O O . THR A 1 168 ? 12.706 -6.815 -14.775 1.00 82.50 168 THR A O 1
ATOM 1304 N N . TYR A 1 169 ? 13.595 -6.440 -16.819 1.00 85.19 169 TYR A N 1
ATOM 1305 C CA . TYR A 1 169 ? 12.353 -6.095 -17.508 1.00 85.19 169 TYR A CA 1
ATOM 1306 C C . TYR A 1 169 ? 11.367 -7.266 -17.558 1.00 85.19 169 TYR A C 1
ATOM 1308 O O . TYR A 1 169 ? 10.235 -7.120 -17.090 1.00 85.19 169 TYR A O 1
ATOM 1316 N N . ALA A 1 170 ? 11.786 -8.428 -18.074 1.00 87.19 170 ALA A N 1
ATOM 1317 C CA . ALA A 1 170 ? 10.921 -9.600 -18.199 1.00 87.19 170 ALA A CA 1
ATOM 1318 C C . ALA A 1 170 ? 10.409 -10.058 -16.827 1.00 87.19 170 ALA A C 1
ATOM 1320 O O . ALA A 1 170 ? 9.203 -10.246 -16.648 1.00 87.19 170 ALA A O 1
ATOM 1321 N N . LYS A 1 171 ? 11.298 -10.122 -15.827 1.00 89.12 171 LYS A N 1
ATOM 1322 C CA . LYS A 1 171 ? 10.950 -10.454 -14.435 1.00 89.12 171 LYS A CA 1
ATOM 1323 C C . LYS A 1 171 ? 9.916 -9.487 -13.854 1.00 89.12 171 LYS A C 1
ATOM 1325 O O . LYS A 1 171 ? 8.943 -9.911 -13.237 1.00 89.12 171 LYS A O 1
ATOM 1330 N N . MET A 1 172 ? 10.076 -8.184 -14.075 1.00 88.81 172 MET A N 1
ATOM 1331 C CA . MET A 1 172 ? 9.118 -7.186 -13.592 1.00 88.81 172 MET A CA 1
ATOM 1332 C C . MET A 1 172 ? 7.775 -7.236 -14.332 1.00 88.81 172 MET A C 1
ATOM 1334 O O . MET A 1 172 ? 6.727 -7.138 -13.696 1.00 88.81 172 MET A O 1
ATOM 1338 N N . CYS A 1 173 ? 7.775 -7.463 -15.648 1.00 90.25 173 CYS A N 1
ATOM 1339 C CA . CYS A 1 173 ? 6.543 -7.678 -16.408 1.00 90.25 173 CYS A CA 1
ATOM 1340 C C . CYS A 1 173 ? 5.778 -8.915 -15.920 1.00 90.25 173 CYS A C 1
ATOM 1342 O O . CYS A 1 173 ? 4.551 -8.868 -15.799 1.00 90.25 173 CYS A O 1
ATOM 1344 N N . GLN A 1 174 ? 6.489 -10.003 -15.608 1.00 92.50 174 GLN A N 1
ATOM 1345 C CA . GLN A 1 174 ? 5.900 -11.211 -15.029 1.00 92.50 174 GLN A CA 1
ATOM 1346 C C . GLN A 1 174 ? 5.281 -10.929 -13.658 1.00 92.50 174 GLN A C 1
ATOM 1348 O O . GLN A 1 174 ? 4.136 -11.315 -13.436 1.00 92.50 174 GLN A O 1
ATOM 1353 N N . ILE A 1 175 ? 5.985 -10.205 -12.778 1.00 92.44 175 ILE A N 1
ATOM 1354 C CA . ILE A 1 175 ? 5.474 -9.817 -11.453 1.00 92.44 175 ILE A CA 1
ATOM 1355 C C . ILE A 1 175 ? 4.190 -8.986 -11.580 1.00 92.44 175 ILE A C 1
ATOM 1357 O O . ILE A 1 175 ? 3.194 -9.322 -10.942 1.00 92.44 175 ILE A O 1
ATOM 1361 N N . LEU A 1 176 ? 4.177 -7.948 -12.425 1.00 93.31 176 LEU A N 1
ATOM 1362 C CA . LEU A 1 176 ? 2.989 -7.109 -12.637 1.00 93.31 176 LEU A CA 1
ATOM 1363 C C . LEU A 1 176 ? 1.809 -7.928 -13.179 1.00 93.31 176 LEU A C 1
ATOM 1365 O O . LEU A 1 176 ? 0.702 -7.864 -12.646 1.00 93.31 176 LEU A O 1
ATOM 1369 N N . THR A 1 177 ? 2.061 -8.766 -14.187 1.00 93.88 177 THR A N 1
ATOM 1370 C CA . THR A 1 177 ? 1.028 -9.612 -14.806 1.00 93.88 177 THR A CA 1
ATOM 1371 C C . THR A 1 177 ? 0.499 -10.670 -13.836 1.00 93.88 177 THR A C 1
ATOM 1373 O O . THR A 1 177 ? -0.677 -11.030 -13.881 1.00 93.88 177 THR A O 1
ATOM 1376 N N . GLN A 1 178 ? 1.356 -11.217 -12.973 1.00 93.56 178 GLN A N 1
ATOM 1377 C CA . GLN A 1 178 ? 0.951 -12.160 -11.934 1.00 93.56 178 GLN A CA 1
ATOM 1378 C C . GLN A 1 178 ? 0.103 -11.458 -10.871 1.00 93.56 178 GLN A C 1
ATOM 1380 O O . GLN A 1 178 ? -0.988 -11.925 -10.567 1.00 93.56 178 GLN A O 1
ATOM 1385 N N . TRP A 1 179 ? 0.529 -10.291 -10.390 1.00 93.44 179 TRP A N 1
ATOM 1386 C CA . TRP A 1 179 ? -0.234 -9.527 -9.408 1.00 93.44 179 TRP A CA 1
ATOM 1387 C C . TRP A 1 179 ? -1.611 -9.091 -9.934 1.00 93.44 179 TRP A C 1
ATOM 1389 O O . TRP A 1 179 ? -2.605 -9.214 -9.216 1.00 93.44 179 TRP A O 1
ATOM 1399 N N . GLU A 1 180 ? -1.721 -8.656 -11.196 1.00 93.19 180 GLU A N 1
ATOM 1400 C CA . GLU A 1 180 ? -3.024 -8.351 -11.811 1.00 93.19 180 GLU A CA 1
ATOM 1401 C C . GLU A 1 180 ? -3.932 -9.592 -11.868 1.00 93.19 180 GLU A C 1
ATOM 1403 O O . GLU A 1 180 ? -5.139 -9.500 -11.620 1.00 93.19 180 GLU A O 1
ATOM 1408 N N . ARG A 1 181 ? -3.356 -10.770 -12.144 1.00 92.25 181 ARG A N 1
ATOM 1409 C CA . ARG A 1 181 ? -4.078 -12.052 -12.148 1.00 92.25 181 ARG A CA 1
ATOM 1410 C C . ARG A 1 181 ? -4.474 -12.535 -10.756 1.00 92.25 181 ARG A C 1
ATOM 1412 O O . ARG A 1 181 ? -5.517 -13.172 -10.649 1.00 92.25 181 ARG A O 1
ATOM 1419 N N . ASP A 1 182 ? -3.713 -12.203 -9.722 1.00 92.25 182 ASP A N 1
ATOM 1420 C CA . ASP A 1 182 ? -4.005 -12.572 -8.329 1.00 92.25 182 ASP A CA 1
ATOM 1421 C C . ASP A 1 182 ? -4.883 -11.533 -7.618 1.00 92.25 182 ASP A C 1
ATOM 1423 O O . ASP A 1 182 ? -5.333 -11.733 -6.490 1.00 92.25 182 ASP A O 1
ATOM 1427 N N . THR A 1 183 ? -5.146 -10.398 -8.267 1.00 93.38 183 THR A N 1
ATOM 1428 C CA . THR A 1 183 ? -6.000 -9.349 -7.713 1.00 93.38 183 THR A CA 1
ATOM 1429 C C . THR A 1 183 ? -7.460 -9.802 -7.664 1.00 93.38 183 THR A C 1
ATOM 1431 O O . THR A 1 183 ? -7.947 -10.337 -8.668 1.00 93.38 183 THR A O 1
ATOM 1434 N N . PRO A 1 184 ? -8.186 -9.594 -6.544 1.00 94.38 184 PRO A N 1
ATOM 1435 C CA . PRO A 1 184 ? -9.599 -9.949 -6.434 1.00 94.38 184 PRO A CA 1
ATOM 1436 C C . PRO A 1 184 ? -10.432 -9.390 -7.590 1.00 94.38 184 PRO A C 1
ATOM 1438 O O . PRO A 1 184 ? -10.201 -8.272 -8.055 1.00 94.38 184 PRO A O 1
ATOM 1441 N N . ALA A 1 185 ? -11.420 -10.155 -8.060 1.00 93.31 185 ALA A N 1
ATOM 1442 C CA . ALA A 1 185 ? -12.237 -9.773 -9.215 1.00 93.31 185 ALA A CA 1
ATOM 1443 C C . ALA A 1 185 ? -12.971 -8.431 -9.016 1.00 93.31 185 ALA A C 1
ATOM 1445 O O . ALA A 1 185 ? -13.137 -7.680 -9.976 1.00 93.31 185 ALA A O 1
ATOM 1446 N N . SER A 1 186 ? -13.340 -8.098 -7.774 1.00 93.31 186 SER A N 1
ATOM 1447 C CA . SER A 1 186 ? -13.940 -6.817 -7.371 1.00 93.31 186 SER A CA 1
ATOM 1448 C C . SER A 1 186 ? -12.986 -5.621 -7.495 1.00 93.31 186 SER A C 1
ATOM 1450 O O . SER A 1 186 ? -13.438 -4.485 -7.629 1.00 93.31 186 SER A O 1
ATOM 1452 N N . HIS A 1 187 ? -11.669 -5.849 -7.466 1.00 94.69 187 HIS A N 1
ATOM 1453 C CA . HIS A 1 187 ? -10.641 -4.800 -7.531 1.00 94.69 187 HIS A CA 1
ATOM 1454 C C . HIS A 1 187 ? -10.053 -4.638 -8.935 1.00 94.69 187 HIS A C 1
ATOM 1456 O O . HIS A 1 187 ? -9.369 -3.657 -9.215 1.00 94.69 187 HIS A O 1
ATOM 1462 N N . ARG A 1 188 ? -10.337 -5.571 -9.851 1.00 94.19 188 ARG A N 1
ATOM 1463 C CA . ARG A 1 188 ? -9.945 -5.440 -11.259 1.00 94.19 188 ARG A CA 1
ATOM 1464 C C . ARG A 1 188 ? -10.779 -4.375 -11.948 1.00 94.19 188 ARG A C 1
ATOM 1466 O O . ARG A 1 188 ? -11.951 -4.176 -11.612 1.00 94.19 188 ARG A O 1
ATOM 1473 N N . TRP A 1 189 ? -10.186 -3.727 -12.949 1.00 94.38 189 TRP A N 1
ATOM 1474 C CA . TRP A 1 189 ? -10.894 -2.767 -13.788 1.00 94.38 189 TRP A CA 1
ATOM 1475 C C . TRP A 1 189 ? -12.123 -3.406 -14.444 1.00 94.38 189 TRP A C 1
ATOM 1477 O O . TRP A 1 189 ? -12.004 -4.347 -15.229 1.00 94.38 189 TRP A O 1
ATOM 1487 N N . SER A 1 190 ? -13.300 -2.863 -14.151 1.00 95.62 190 SER A N 1
ATOM 1488 C CA . SER A 1 190 ? -14.505 -3.067 -14.945 1.00 95.62 190 SER A CA 1
ATOM 1489 C C . SER A 1 190 ? -15.450 -1.884 -14.750 1.00 95.62 190 SER A C 1
ATOM 1491 O O . SER A 1 190 ? -15.485 -1.266 -13.685 1.00 95.62 190 SER A O 1
ATOM 1493 N N . VAL A 1 191 ? -16.251 -1.574 -15.771 1.00 95.12 191 VAL A N 1
ATOM 1494 C CA . VAL A 1 191 ? -17.263 -0.505 -15.674 1.00 95.12 191 VAL A CA 1
ATOM 1495 C C . VAL A 1 191 ? -18.270 -0.810 -14.559 1.00 95.12 191 VAL A C 1
ATOM 1497 O O . VAL A 1 191 ? -18.746 0.103 -13.889 1.00 95.12 191 VAL A O 1
ATOM 1500 N N . TRP A 1 192 ? -18.566 -2.094 -14.332 1.00 95.94 192 TRP A N 1
ATOM 1501 C CA . TRP A 1 192 ? -19.449 -2.534 -13.256 1.00 95.94 192 TRP A CA 1
ATOM 1502 C C . TRP A 1 192 ? -18.839 -2.295 -11.871 1.00 95.94 192 TRP A C 1
ATOM 1504 O O . TRP A 1 192 ? -19.476 -1.666 -11.031 1.00 95.94 192 TRP A O 1
ATOM 1514 N N . ASN A 1 193 ? -17.585 -2.704 -11.660 1.00 95.62 193 ASN A N 1
ATOM 1515 C CA . ASN A 1 193 ? -16.874 -2.470 -10.401 1.00 95.62 193 ASN A CA 1
ATOM 1516 C C . ASN A 1 193 ? -16.725 -0.970 -10.125 1.00 95.62 193 ASN A C 1
ATOM 1518 O O . ASN A 1 193 ? -16.937 -0.548 -8.996 1.00 95.62 193 ASN A O 1
ATOM 1522 N N . MET A 1 194 ? -16.445 -0.148 -11.145 1.00 94.19 194 MET A N 1
ATOM 1523 C CA . MET A 1 194 ? -16.397 1.311 -10.990 1.00 94.19 194 MET A CA 1
ATOM 1524 C C . MET A 1 194 ? -17.722 1.857 -10.443 1.00 94.19 194 MET A C 1
ATOM 1526 O O . MET A 1 194 ? -17.719 2.620 -9.481 1.00 94.19 194 MET A O 1
ATOM 1530 N N . ARG A 1 195 ? -18.861 1.429 -11.006 1.00 95.12 195 ARG A N 1
ATOM 1531 C CA . ARG A 1 195 ? -20.190 1.833 -10.514 1.00 95.12 195 ARG A CA 1
ATOM 1532 C C . ARG A 1 195 ? -20.437 1.372 -9.076 1.00 95.12 195 ARG A C 1
ATOM 1534 O O . ARG A 1 195 ? -20.946 2.162 -8.289 1.00 95.12 195 ARG A O 1
ATOM 1541 N N . GLY A 1 196 ? -20.053 0.140 -8.735 1.00 93.94 196 GLY A N 1
ATOM 1542 C CA . GLY A 1 196 ? -20.152 -0.389 -7.369 1.00 93.94 196 GLY A CA 1
ATOM 1543 C C . GLY A 1 196 ? -19.347 0.443 -6.366 1.00 93.94 196 GLY A C 1
ATOM 1544 O O . GLY A 1 196 ? -19.910 1.001 -5.431 1.00 93.94 196 GLY A O 1
ATOM 1545 N N . HIS A 1 197 ? -18.056 0.645 -6.636 1.00 93.00 197 HIS A N 1
ATOM 1546 C CA . HIS A 1 197 ? -17.168 1.462 -5.797 1.00 93.00 197 HIS A CA 1
ATOM 1547 C C . HIS A 1 197 ? -17.578 2.942 -5.750 1.00 93.00 197 HIS A C 1
ATOM 1549 O O . HIS A 1 197 ? -17.300 3.640 -4.775 1.00 93.00 197 HIS A O 1
ATOM 1555 N N . SER A 1 198 ? -18.248 3.450 -6.788 1.00 93.12 198 SER A N 1
ATOM 1556 C CA . SER A 1 198 ? -18.833 4.796 -6.791 1.00 93.12 198 SER A CA 1
ATOM 1557 C C . SER A 1 198 ? -20.021 4.904 -5.841 1.00 93.12 198 SER A C 1
ATOM 1559 O O . SER A 1 198 ? -20.090 5.881 -5.096 1.00 93.12 198 SER A O 1
ATOM 1561 N N . ALA A 1 199 ? -20.891 3.891 -5.794 1.00 93.56 199 ALA A N 1
ATOM 1562 C CA . ALA A 1 199 ? -21.993 3.835 -4.835 1.00 93.56 199 ALA A CA 1
ATOM 1563 C C . ALA A 1 199 ? -21.493 3.756 -3.379 1.00 93.56 199 ALA A C 1
ATOM 1565 O O . ALA A 1 199 ? -22.077 4.380 -2.497 1.00 93.56 199 ALA A O 1
ATOM 1566 N N . GLU A 1 200 ? -20.378 3.062 -3.146 1.00 89.19 200 GLU A N 1
ATOM 1567 C CA . GLU A 1 200 ? -19.711 2.958 -1.839 1.00 89.19 200 GLU A CA 1
ATOM 1568 C C . GLU A 1 200 ? -18.812 4.164 -1.497 1.00 89.19 200 GLU A C 1
ATOM 1570 O O . GLU A 1 200 ? -18.193 4.194 -0.441 1.00 89.19 200 GLU A O 1
ATOM 1575 N N . GLN A 1 201 ? -18.728 5.174 -2.373 1.00 90.06 201 GLN A N 1
ATOM 1576 C CA . GLN A 1 201 ? -17.879 6.367 -2.211 1.00 90.06 201 GLN A CA 1
ATOM 1577 C C . GLN A 1 201 ? -16.364 6.090 -2.100 1.00 90.06 201 GLN A C 1
ATOM 1579 O O . GLN A 1 201 ? -15.594 6.980 -1.751 1.00 90.06 201 GLN A O 1
ATOM 1584 N N . VAL A 1 202 ? -15.905 4.907 -2.514 1.00 89.62 202 VAL A N 1
ATOM 1585 C CA . VAL A 1 202 ? -14.482 4.505 -2.536 1.00 89.62 202 VAL A CA 1
ATOM 1586 C C . VAL A 1 202 ? -13.874 4.497 -3.948 1.00 89.62 202 VAL A C 1
ATOM 1588 O O . VAL A 1 202 ? -12.738 4.067 -4.158 1.00 89.62 202 VAL A O 1
ATOM 1591 N N . HIS A 1 203 ? -14.604 5.023 -4.939 1.00 91.50 203 HIS A N 1
ATOM 1592 C CA . HIS A 1 203 ? -14.178 5.100 -6.343 1.00 91.50 203 HIS A CA 1
ATOM 1593 C C . HIS A 1 203 ? -12.817 5.771 -6.558 1.00 91.50 203 HIS A C 1
ATOM 15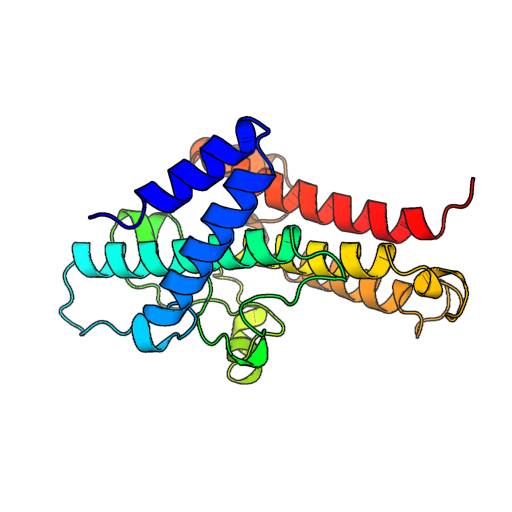95 O O . HIS A 1 203 ? -12.095 5.366 -7.465 1.00 91.50 203 HIS A O 1
ATOM 1601 N N . ALA A 1 204 ? -12.444 6.760 -5.739 1.00 90.56 204 ALA A N 1
ATOM 1602 C CA . ALA A 1 204 ? -11.135 7.402 -5.833 1.00 90.56 204 ALA A CA 1
ATOM 1603 C C . ALA A 1 204 ? -9.999 6.405 -5.554 1.00 90.56 204 ALA A C 1
ATOM 1605 O O . ALA A 1 204 ? -9.082 6.283 -6.362 1.00 90.56 204 ALA A O 1
ATOM 1606 N N . ALA A 1 205 ? -10.097 5.628 -4.469 1.00 89.94 205 ALA A N 1
ATOM 1607 C CA . ALA A 1 205 ? -9.121 4.589 -4.146 1.00 89.94 205 ALA A CA 1
ATOM 1608 C C . ALA A 1 205 ? -9.082 3.508 -5.234 1.00 89.94 205 ALA A C 1
ATOM 1610 O O . ALA A 1 205 ? -8.006 3.131 -5.692 1.00 89.94 205 ALA A O 1
ATOM 1611 N N . TYR A 1 206 ? -10.251 3.065 -5.705 1.00 94.25 206 TYR A N 1
ATOM 1612 C CA . TYR A 1 206 ? -10.359 2.082 -6.783 1.00 94.25 206 TYR A CA 1
ATOM 1613 C C . TYR A 1 206 ? -9.693 2.551 -8.083 1.00 94.25 206 TYR A C 1
ATOM 1615 O O . TYR A 1 206 ? -8.900 1.820 -8.680 1.00 94.25 206 TYR A O 1
ATOM 1623 N N . LEU A 1 207 ? -9.969 3.785 -8.512 1.00 95.00 207 LEU A N 1
ATOM 1624 C CA . LEU A 1 207 ? -9.326 4.365 -9.686 1.00 95.00 207 LEU A CA 1
ATOM 1625 C C . LEU A 1 207 ? -7.819 4.508 -9.477 1.00 95.00 207 LEU A C 1
ATOM 1627 O O . LEU A 1 207 ? -7.072 4.205 -10.402 1.00 95.00 207 LEU A O 1
ATOM 1631 N N . SER A 1 208 ? -7.359 4.891 -8.284 1.00 93.94 208 SER A N 1
ATOM 1632 C CA . SER A 1 208 ? -5.928 4.951 -7.968 1.00 93.94 208 SER A CA 1
ATOM 1633 C C . SER A 1 208 ? -5.240 3.599 -8.141 1.00 93.94 208 SER A C 1
ATOM 1635 O O . SER A 1 208 ? -4.185 3.559 -8.770 1.00 93.94 208 SER A O 1
ATOM 1637 N N . VAL A 1 209 ? -5.850 2.488 -7.698 1.00 94.62 209 VAL A N 1
ATOM 1638 C CA . VAL A 1 209 ? -5.319 1.133 -7.963 1.00 94.62 209 VAL A CA 1
ATOM 1639 C C . VAL A 1 209 ? -5.113 0.938 -9.463 1.00 94.62 209 VAL A C 1
ATOM 1641 O O . VAL A 1 209 ? -4.009 0.642 -9.911 1.00 94.62 209 VAL A O 1
ATOM 1644 N N . VAL A 1 210 ? -6.166 1.158 -10.253 1.00 94.75 210 VAL A N 1
ATOM 1645 C CA . VAL A 1 210 ? -6.134 0.935 -11.704 1.00 94.75 210 VAL A CA 1
ATOM 1646 C C . VAL A 1 210 ? -5.099 1.835 -12.381 1.00 94.75 210 VAL A C 1
ATOM 1648 O O . VAL A 1 210 ? -4.314 1.361 -13.202 1.00 94.75 210 VAL A O 1
ATOM 1651 N N . MET A 1 211 ? -5.064 3.121 -12.032 1.00 95.25 211 MET A N 1
ATOM 1652 C CA . MET A 1 211 ? -4.142 4.095 -12.612 1.00 95.25 211 MET A CA 1
ATOM 1653 C C . MET A 1 211 ? -2.686 3.756 -12.295 1.00 95.25 211 MET A C 1
ATOM 1655 O O . MET A 1 211 ? -1.870 3.717 -13.212 1.00 95.25 211 MET A O 1
ATOM 1659 N N . VAL A 1 212 ? -2.359 3.455 -11.036 1.00 93.69 212 VAL A N 1
ATOM 1660 C CA . VAL A 1 212 ? -0.990 3.123 -10.606 1.00 93.69 212 VAL A CA 1
ATOM 1661 C C . VAL A 1 212 ? -0.501 1.836 -11.273 1.00 93.69 212 VAL A C 1
ATOM 1663 O O . VAL A 1 212 ? 0.635 1.770 -11.751 1.00 93.69 212 VAL A O 1
ATOM 1666 N N . THR A 1 213 ? -1.364 0.828 -11.398 1.00 93.75 213 THR A N 1
ATOM 1667 C CA . THR A 1 213 ? -1.038 -0.405 -12.123 1.00 93.75 213 THR A CA 1
ATOM 1668 C C . THR A 1 213 ? -0.756 -0.135 -13.603 1.00 93.75 213 THR A C 1
ATOM 1670 O O . THR A 1 213 ? 0.247 -0.603 -14.146 1.00 93.75 213 THR A O 1
ATOM 1673 N N . ARG A 1 214 ? -1.599 0.657 -14.278 1.00 94.75 214 ARG A N 1
ATOM 1674 C CA . ARG A 1 214 ? -1.385 1.008 -15.693 1.00 94.75 214 ARG A CA 1
ATOM 1675 C C . ARG A 1 214 ? -0.134 1.860 -15.882 1.00 94.75 214 ARG A C 1
ATOM 1677 O O . ARG A 1 214 ? 0.631 1.602 -16.808 1.00 94.75 214 ARG A O 1
ATOM 1684 N N . LEU A 1 215 ? 0.115 2.807 -14.982 1.00 93.12 215 LEU A N 1
ATOM 1685 C CA . LEU A 1 215 ? 1.320 3.629 -14.986 1.00 93.12 215 LEU A CA 1
ATOM 1686 C C . LEU A 1 215 ? 2.581 2.770 -14.834 1.00 93.12 215 LEU A C 1
ATOM 1688 O O . LEU A 1 215 ? 3.537 2.965 -15.580 1.00 93.12 215 LEU A O 1
ATOM 1692 N N . SER A 1 216 ? 2.553 1.768 -13.952 1.00 92.38 216 SER A N 1
ATOM 1693 C CA . SER A 1 216 ? 3.649 0.802 -13.784 1.00 92.38 216 SER A CA 1
ATOM 1694 C C . SER A 1 216 ? 3.974 0.082 -15.098 1.00 92.38 216 SER A C 1
ATOM 1696 O O . SER A 1 216 ? 5.137 0.004 -15.493 1.00 92.38 216 SER A O 1
ATOM 1698 N N . HIS A 1 217 ? 2.950 -0.370 -15.828 1.00 92.25 217 HIS A N 1
ATOM 1699 C CA . HIS A 1 217 ? 3.119 -0.983 -17.149 1.00 92.25 217 HIS A CA 1
ATOM 1700 C C . HIS A 1 217 ? 3.631 -0.017 -18.225 1.00 92.25 217 HIS A C 1
ATOM 1702 O O . HIS A 1 217 ? 4.390 -0.429 -19.101 1.00 92.25 217 HIS A O 1
ATOM 1708 N N . ILE A 1 218 ? 3.212 1.248 -18.193 1.00 91.88 218 ILE A N 1
ATOM 1709 C CA . ILE A 1 218 ? 3.660 2.259 -19.158 1.00 91.88 218 ILE A CA 1
ATOM 1710 C C . ILE A 1 218 ? 5.133 2.590 -18.921 1.00 91.88 218 ILE A C 1
ATOM 1712 O O . ILE A 1 218 ? 5.933 2.533 -19.852 1.00 91.88 218 ILE A O 1
ATOM 1716 N N . VAL A 1 219 ? 5.506 2.898 -17.678 1.00 89.50 219 VAL A N 1
ATOM 1717 C CA . VAL A 1 219 ? 6.859 3.352 -17.336 1.00 89.50 219 VAL A CA 1
ATOM 1718 C C . VAL A 1 219 ? 7.891 2.272 -17.599 1.00 89.50 219 VAL A C 1
ATOM 1720 O O . VAL A 1 219 ? 8.910 2.566 -18.212 1.00 89.50 219 VAL A O 1
ATOM 1723 N N . ILE A 1 220 ? 7.614 1.019 -17.234 1.00 86.56 220 ILE A N 1
ATOM 1724 C CA . ILE A 1 220 ? 8.574 -0.061 -17.475 1.00 86.56 220 ILE A CA 1
ATOM 1725 C C . ILE A 1 220 ? 8.854 -0.298 -18.966 1.00 86.56 220 ILE A C 1
ATOM 1727 O O . ILE A 1 220 ? 9.962 -0.678 -19.328 1.00 86.56 220 ILE A O 1
ATOM 1731 N N . ARG A 1 221 ? 7.865 -0.063 -19.836 1.00 86.19 221 ARG A N 1
ATOM 1732 C CA . ARG A 1 221 ? 8.016 -0.192 -21.294 1.00 86.19 221 ARG A CA 1
ATOM 1733 C C . ARG A 1 221 ? 8.680 1.028 -21.906 1.00 86.19 221 ARG A C 1
ATOM 1735 O O . ARG A 1 221 ? 9.498 0.875 -22.802 1.00 86.19 221 ARG A O 1
ATOM 1742 N N . ARG A 1 222 ? 8.347 2.223 -21.407 1.00 84.25 222 ARG A N 1
ATOM 1743 C CA . ARG A 1 222 ? 8.915 3.491 -21.877 1.00 84.25 222 ARG A CA 1
ATOM 1744 C C . ARG A 1 222 ? 10.439 3.496 -21.804 1.00 84.25 222 ARG A C 1
ATOM 1746 O O . ARG A 1 222 ? 11.068 4.051 -22.685 1.00 84.25 222 ARG A O 1
ATOM 1753 N N . VAL A 1 223 ? 11.012 2.847 -20.794 1.00 75.62 223 VAL A N 1
ATOM 1754 C CA . VAL A 1 223 ? 12.466 2.698 -20.618 1.00 75.62 223 VAL A CA 1
ATOM 1755 C C . VAL A 1 223 ? 13.159 2.066 -21.843 1.00 75.62 223 VAL A C 1
ATOM 1757 O O . VAL A 1 223 ? 14.321 2.358 -22.087 1.00 75.62 223 VAL A O 1
ATOM 1760 N N . TYR A 1 224 ? 12.447 1.253 -22.633 1.00 73.31 224 TYR A N 1
ATOM 1761 C CA . TYR A 1 224 ? 12.966 0.566 -23.828 1.00 73.31 224 TYR A CA 1
ATOM 1762 C C . TYR A 1 224 ? 12.433 1.136 -25.150 1.00 73.31 224 TYR A C 1
ATOM 1764 O O . TYR A 1 224 ? 12.710 0.589 -26.215 1.00 73.31 224 TYR A O 1
ATOM 1772 N N . LEU A 1 225 ? 11.631 2.197 -25.086 1.00 72.50 225 LEU A N 1
ATOM 1773 C CA . LEU A 1 225 ? 11.232 2.970 -26.253 1.00 72.50 225 LEU A CA 1
ATOM 1774 C C . LEU A 1 225 ? 12.211 4.147 -26.333 1.00 72.50 225 LEU A C 1
ATOM 1776 O O . LEU A 1 225 ? 11.988 5.171 -25.690 1.00 72.50 225 LEU A O 1
ATOM 1780 N N . GLU A 1 226 ? 13.331 3.960 -27.036 1.00 61.91 226 GLU A N 1
ATOM 1781 C CA . GLU A 1 226 ? 14.172 5.089 -27.462 1.00 61.91 226 GLU A CA 1
ATOM 1782 C C . GLU A 1 226 ? 13.367 6.016 -28.397 1.00 61.91 226 GLU A C 1
ATOM 1784 O O . GLU A 1 226 ? 12.373 5.580 -28.989 1.00 61.91 226 GLU A O 1
ATOM 1789 N N . GLU A 1 227 ? 13.757 7.297 -28.464 1.00 52.97 227 GLU A N 1
ATOM 1790 C CA . GLU A 1 227 ? 13.149 8.315 -29.347 1.00 52.97 227 GLU A CA 1
ATOM 1791 C C . GLU A 1 227 ? 13.176 7.929 -30.833 1.00 52.97 227 GLU A C 1
ATOM 1793 O O . GLU A 1 227 ? 14.222 7.433 -31.312 1.00 52.97 227 GLU A O 1
#

Radius of gyration: 18.48 Å; chains: 1; bounding box: 46×41×55 Å

Organism: Talaromyces stipitatus (strain ATCC 10500 / CBS 375.48 / QM 6759 / NRRL 1006) (NCBI:txid441959)

InterPro domains:
  IPR007219 Xylanolytic transcriptional activator, regulatory domain [PF04082] (15-102)
  IPR050815 Transcription factor, fungi [PTHR47338] (6-225)